Protein 7D2S (pdb70)

B-factor: mean 32.85, std 14.6, range [15.7, 93.11]

Foldseek 3Di:
DDLQVQLVCCVVVVPQEGACAQVQDAAPVPSPCPLVSLSHAYYAHEHYAYQEHDLSVLSVQNHQYYHHAAYAHAAYDLSVQNNANHAYYAPANYAYQAYDAPNLNHAHHAEYHHHAYAYEPVRAHPNNLNVLNYQEYHHANYAYQEDDLSVLSNQNHQYDAHHQYAHAEYHLSVLNNPNHNYYHYAAYNYDDYDCSVPDDDHPHYD/DFAAPFPRHDADDDWQDFLNHTHHQQQQAAPPPRHRDHPVAAFDADVSHTHHPVRVVVDDPVVVVVVVVD

Solvent-accessible surface area: 12926 Å² total; per-residue (Å²): 92,65,37,44,31,44,1,80,70,2,113,132,141,96,69,64,92,6,90,0,24,79,93,52,9,69,40,1,100,117,4,114,22,1,26,90,0,61,44,0,37,25,0,2,0,0,11,1,115,0,55,93,6,10,75,42,0,24,77,0,130,60,0,72,11,1,2,0,2,31,6,36,0,94,116,6,18,49,68,0,14,50,1,104,115,0,75,22,2,15,0,0,9,12,130,0,84,70,17,16,188,18,0,1,64,3,63,23,0,20,17,0,8,0,0,47,12,80,0,24,43,137,12,22,19,87,33,0,18,156,0,58,42,0,9,0,1,0,1,0,14,7,63,0,90,71,4,30,80,56,0,10,107,0,77,112,0,44,4,0,0,0,6,41,0,44,0,86,43,6,17,105,34,8,48,99,8,119,79,43,135,22,41,22,10,64,8,0,145,10,106,119,24,34,118,101,16,47,111,56,110,54,98,46,44,139,108,71,72,1,28,52,29,61,166,91,16,166,56,113,61,18,72,18,34,138,29,12,9,27,77,122,25,0,16,1,28,2,14,26,73,105,12,66,97,188,69,146,53,45,87,3,9,49,10,3,0,17,94,130,3,46,104,62,6,40,140,84,0,49,153,86,41,174,94,157

GO terms:
  GO:0007165 signal transduction (P, TAS)
  GO:0005829 cytosol (C, TAS)
  GO:0005515 protein binding (F, IPI)
  GO:0005925 focal adhesion (C, IDA)
  GO:0070062 extracellular exosome (C, HDA)
  GO:0007160 cell-matrix adhesion (P, IMP)

Nearest PDB structures (foldseek):
  7d2s-assembly1_A  TM=1.005E+00  e=8.076E-37  Homo sapiens
  7xzh-assembly1_A  TM=8.981E-01  e=9.220E-09  Homo sapiens
  5zsu-assembly1_A  TM=6.549E-01  e=7.558E-08  Homo sapiens
  6lx0-assembly1_A  TM=8.925E-01  e=2.908E-05  Leptospira santarosai serovar Shermani str. LT 821
  4u09-assembly1_A  TM=3.484E-01  e=2.292E-10  Leptospira interrogans serovar Copenhageni str. Fiocruz L1-130

InterPro domains:
  IPR001611 Leucine-rich repeat [PF13855] (41-98)
  IPR001611 Leucine-rich repeat [PS51450] (64-85)
  IPR003591 Leucine-rich repeat, typical subtype [SM00369] (39-61)
  IPR003591 Leucine-rich repeat, typical subtype [SM00369] (62-84)
  IPR003591 Leucine-rich repeat, typical subtype [SM00369] (85-107)
  IPR003591 Leucine-rich repeat, typical subtype [SM00369] (108-132)
  IPR003591 Leucine-rich repeat, typical subtype [SM00369] (133-155)
  IPR003591 Leucine-rich repeat, typical subtype [SM00369] (156-177)
  IPR003591 Leucine-rich repeat, typical subtype [SM00369] (179-202)
  IPR032675 Leucine-rich repeat domain superfamily [G3DSA:3.80.10.10] (1-123)
  IPR032675 Leucine-rich repeat domain superfamily [G3DSA:3.80.10.10] (124-239)
  IPR050216 Leucine-rich repeat domain-containing protein [PTHR48051] (18-216)
  IPR055414 Disease resistance R13L4/SHOC-2-like, LRR domain [PF23598] (109-203)

Sequence (276 aa):
KSLKKLVEESREKNQPEVDMSDRGISSNMLDVNNGLFTLSHITQLVLSHNKLTMVPPNIAELKKNLEVLNFFNNQIEEELPTQISSLQKLKHLNLGMNRRLNTLPRGFGSLPALEVLDLTYNNLSENSLPGNFFYYLTTLRALYLSDNDFEILPPDDIGKLTKLQQILSLRDNDLISSLPKEIGELTQLKELHIQGNRLTVLPPELGNLDLTGQKGDVCFHCNRVIEGDVVSALNKAWCVNCFACSTCNTTKLTLKNKFVEFDMKKPVCKKCYEKFPLELKKRLKKL

Organism: Homo sapiens (NCBI:txid9606)

Radius of gyration: 18.43 Å; Cα contacts (8 Å, |Δi|>4): 661; chains: 2; bounding box: 43×57×39 Å

Secondary structure (DSSP, 8-state):
--HHHHHHHHHHTT-SEEE-TTS--S-GGGSTTGGG-TT-SEEE-TTS--SB--GGGGG-TT-SEEE--SS---B--GGGGG-TT--EEE--SS--S---TTGGG-SS--EEE--SS---GGGS-TTGGG-TT-SEEE--SS--S---GGGGG-TT--EEE-TTS--S---GGGGG-TT--EEE-TTS------GGG-S---TT--/--B-TTT-SB--S-EEEETTEEEETTT-B-TTT--B--TTS-EEEETTEEEEHHHHHTS-HHHHHHHHH-

Structure (mmCIF, N/CA/C/O backbone):
data_7D2S
#
_entry.id   7D2S
#
_cell.length_a   124.596
_cell.length_b   124.596
_cell.length_c   50.518
_cell.angle_alpha   90.000
_cell.angle_beta   90.000
_cell.angle_gamma   90.000
#
_symmetry.space_group_name_H-M   'I 4'
#
loop_
_entity.id
_entity.type
_entity.pdbx_description
1 polymer 'Ras suppressor protein 1'
2 polymer 'LIM and senescent cell antigen-like-containing domain protein 1'
3 non-polymer GLYCEROL
4 non-polymer 'ZINC ION'
5 water water
#
loop_
_atom_site.group_PDB
_atom_site.id
_atom_site.type_symbol
_atom_site.label_atom_id
_atom_site.label_alt_id
_atom_site.label_comp_id
_atom_site.label_asym_id
_atom_site.label_entity_id
_atom_site.label_seq_id
_atom_site.pdbx_PDB_ins_code
_atom_site.Cartn_x
_atom_site.Cartn_y
_atom_site.Cartn_z
_atom_site.occupancy
_atom_site.B_iso_or_equiv
_atom_site.auth_seq_id
_atom_site.auth_comp_id
_atom_site.auth_asym_id
_atom_site.auth_atom_id
_atom_site.pdbx_PDB_model_num
ATOM 1 N N . LYS A 1 8 ? 10.370 6.223 -22.130 1.00 78.72 3 LYS A N 1
ATOM 2 C CA . LYS A 1 8 ? 10.733 5.314 -23.213 1.00 79.51 3 LYS A CA 1
ATOM 3 C C . LYS A 1 8 ? 12.206 5.466 -23.575 1.00 76.53 3 LYS A C 1
ATOM 4 O O . LYS A 1 8 ? 12.782 6.542 -23.413 1.00 73.57 3 LYS A O 1
ATOM 6 N N . SER A 1 9 ? 12.810 4.387 -24.066 1.00 60.98 4 SER A N 1
ATOM 7 C CA . SER A 1 9 ? 14.207 4.422 -24.493 1.00 58.08 4 SER A CA 1
ATOM 8 C C . SER A 1 9 ? 14.362 5.289 -25.734 1.00 54.63 4 SER A C 1
ATOM 9 O O . SER A 1 9 ? 13.393 5.523 -26.457 1.00 55.96 4 SER A O 1
ATOM 12 N N . LEU A 1 10 ? 15.581 5.767 -25.979 1.00 58.70 5 LEU A N 1
ATOM 13 C CA . LEU A 1 10 ? 15.860 6.559 -27.172 1.00 55.60 5 LEU A CA 1
ATOM 14 C C . LEU A 1 10 ? 15.626 5.742 -28.438 1.00 57.32 5 LEU A C 1
ATOM 15 O O . LEU A 1 10 ? 15.161 6.273 -29.445 1.00 56.11 5 LEU A O 1
ATOM 20 N N . LYS A 1 11 ? 15.944 4.450 -28.380 1.00 56.51 6 LYS A N 1
ATOM 21 C CA . LYS A 1 11 ? 15.703 3.563 -29.510 1.00 59.08 6 LYS A CA 1
ATOM 22 C C . LYS A 1 11 ? 14.221 3.572 -29.858 1.00 60.99 6 LYS A C 1
ATOM 23 O O . LYS A 1 11 ? 13.847 3.724 -31.023 1.00 60.98 6 LYS A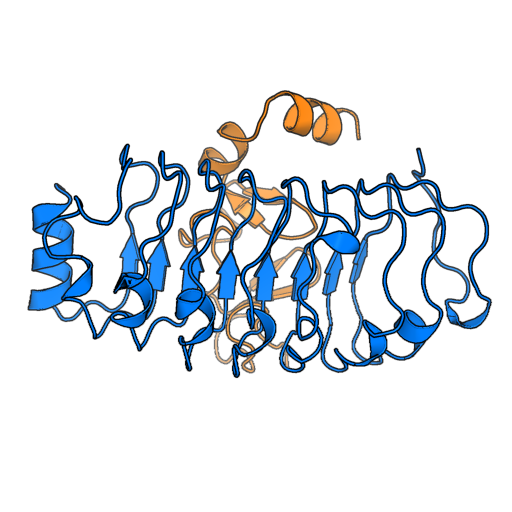 O 1
ATOM 25 N N . LYS A 1 12 ? 13.384 3.434 -28.833 1.00 64.41 7 LYS A N 1
ATOM 26 C CA . LYS A 1 12 ? 11.938 3.374 -29.018 1.00 67.01 7 LYS A CA 1
ATOM 27 C C . LYS A 1 12 ? 11.353 4.709 -29.480 1.00 64.28 7 LYS A C 1
ATOM 28 O O . LYS A 1 12 ? 10.378 4.729 -30.231 1.00 65.67 7 LYS A O 1
ATOM 30 N N . LEU A 1 13 ? 11.938 5.819 -29.033 1.00 55.69 8 LEU A N 1
ATOM 31 C CA . LEU A 1 13 ? 11.441 7.132 -29.431 1.00 53.73 8 LEU A CA 1
ATOM 32 C C . LEU A 1 13 ? 11.687 7.369 -30.914 1.00 51.65 8 LEU A C 1
ATOM 33 O O . LEU A 1 13 ? 10.862 7.972 -31.598 1.00 51.55 8 LEU A O 1
ATOM 38 N N . VAL A 1 14 ? 12.831 6.896 -31.401 1.00 51.38 9 VAL A N 1
ATOM 39 C CA . VAL A 1 14 ? 13.157 6.982 -32.821 1.00 50.73 9 VAL A CA 1
ATOM 40 C C . VAL A 1 14 ? 12.242 6.067 -33.629 1.00 54.88 9 VAL A C 1
ATOM 41 O O . VAL A 1 14 ? 11.741 6.455 -34.682 1.00 54.63 9 VAL A O 1
ATOM 45 N N . GLU A 1 15 ? 12.014 4.859 -33.125 1.00 63.46 10 GLU A N 1
ATOM 46 C CA . GLU A 1 15 ? 11.131 3.910 -33.801 1.00 67.64 10 GLU A CA 1
ATOM 47 C C . GLU A 1 15 ? 9.700 4.436 -33.879 1.00 68.63 10 GLU A C 1
ATOM 48 O O . GLU A 1 15 ? 9.061 4.363 -34.930 1.00 70.34 10 GLU A O 1
ATOM 54 N N . GLU A 1 16 ? 9.206 4.972 -32.767 1.00 64.76 11 GLU A N 1
ATOM 55 C CA . GLU A 1 16 ? 7.848 5.505 -32.711 1.00 66.06 11 GLU A CA 1
ATOM 56 C C . GLU A 1 16 ? 7.680 6.714 -33.620 1.00 63.31 11 GLU A C 1
ATOM 57 O O . GLU A 1 16 ? 6.630 6.899 -34.233 1.00 64.87 11 GLU A O 1
ATOM 63 N N . SER A 1 17 ? 8.718 7.540 -33.698 1.00 56.69 12 SER A N 1
ATOM 64 C CA . SER A 1 17 ? 8.701 8.690 -34.584 1.00 54.04 12 SER A CA 1
ATOM 65 C C . SER A 1 17 ? 8.564 8.254 -36.037 1.00 55.72 12 SER A C 1
ATOM 66 O O . SER A 1 17 ? 7.808 8.841 -36.810 1.00 56.07 12 SER A O 1
ATOM 69 N N . ARG A 1 18 ? 9.297 7.206 -36.393 1.00 58.16 13 ARG A N 1
ATOM 70 C CA . ARG A 1 18 ? 9.333 6.717 -37.759 1.00 60.08 13 ARG A CA 1
ATOM 71 C C . ARG A 1 18 ? 8.034 6.001 -38.134 1.00 64.89 13 ARG A C 1
ATOM 72 O O . ARG A 1 18 ? 7.534 6.146 -39.250 1.00 65.70 13 ARG A O 1
ATOM 80 N N . GLU A 1 19 ? 7.487 5.243 -37.188 1.00 77.83 14 GLU A N 1
ATOM 81 C CA . GLU A 1 19 ? 6.297 4.430 -37.431 1.00 81.96 14 GLU A CA 1
ATOM 82 C C . GLU A 1 19 ? 5.011 5.248 -37.498 1.00 82.92 14 GLU A C 1
ATOM 83 O O . GLU A 1 19 ? 4.163 5.015 -38.360 1.00 85.46 14 GLU A O 1
ATOM 89 N N . LYS A 1 20 ? 4.864 6.196 -36.578 1.00 71.36 15 LYS A N 1
ATOM 90 C CA . LYS A 1 20 ? 3.668 7.028 -36.523 1.00 72.16 15 LYS A CA 1
ATOM 91 C C . LYS A 1 20 ? 3.887 8.348 -37.250 1.00 68.46 15 LYS A C 1
ATOM 92 O O . LYS A 1 20 ? 3.027 9.229 -37.227 1.00 68.75 15 LYS A O 1
ATOM 98 N N . ASN A 1 21 ? 5.043 8.457 -37.901 1.00 78.75 16 ASN A N 1
ATOM 99 C CA . ASN A 1 21 ? 5.445 9.650 -38.640 1.00 75.64 16 ASN A CA 1
ATOM 100 C C . ASN A 1 21 ? 5.264 10.923 -37.824 1.00 72.62 16 ASN A C 1
ATOM 101 O O . ASN A 1 21 ? 4.736 11.921 -38.314 1.00 71.52 16 ASN A O 1
ATOM 106 N N . GLN A 1 22 ? 5.699 10.867 -36.570 1.00 55.67 17 GLN A N 1
ATOM 107 C CA . GLN A 1 22 ? 5.616 12.006 -35.665 1.00 53.20 17 GLN A CA 1
ATOM 108 C C . GLN A 1 22 ? 6.708 13.018 -35.982 1.00 49.26 17 GLN A C 1
ATOM 109 O O . GLN A 1 22 ? 7.887 12.683 -35.960 1.00 47.70 17 GLN A O 1
ATOM 115 N N . PRO A 1 23 ? 6.313 14.262 -36.279 1.00 47.87 18 PRO A N 1
ATOM 116 C CA . PRO A 1 23 ? 7.287 15.283 -36.682 1.00 44.46 18 PRO A CA 1
ATOM 117 C C . PRO A 1 23 ? 8.118 15.845 -35.531 1.00 41.34 18 PRO A C 1
ATOM 118 O O . PRO A 1 23 ? 9.134 16.481 -35.809 1.00 38.61 18 PRO A O 1
ATOM 122 N N . GLU A 1 24 ? 7.702 15.636 -34.282 1.00 46.93 19 GLU A N 1
ATOM 123 C CA . GLU A 1 24 ? 8.423 16.210 -33.138 1.00 44.56 19 GLU A CA 1
ATOM 124 C C . GLU A 1 24 ? 9.127 15.140 -32.306 1.00 46.82 19 GLU A C 1
ATOM 125 O O . GLU A 1 24 ? 8.521 14.136 -31.915 1.00 49.99 19 GLU A O 1
ATOM 131 N N . VAL A 1 25 ? 10.405 15.368 -32.020 1.00 36.78 20 VAL A N 1
ATOM 132 C CA . VAL A 1 25 ? 11.195 14.442 -31.226 1.00 37.01 20 VAL A CA 1
ATOM 133 C C . VAL A 1 25 ? 11.711 15.167 -29.991 1.00 35.24 20 VAL A C 1
ATOM 134 O O . VAL A 1 25 ? 12.380 16.190 -30.101 1.00 31.56 20 VAL A O 1
ATOM 138 N N . ASP A 1 26 ? 11.373 14.645 -28.820 1.00 41.40 21 ASP A N 1
ATOM 139 C CA . ASP A 1 26 ? 11.756 15.259 -27.550 1.00 39.03 21 ASP A CA 1
ATOM 140 C C . ASP A 1 26 ? 12.751 14.377 -26.809 1.00 40.18 21 ASP A C 1
ATOM 141 O O . ASP A 1 26 ? 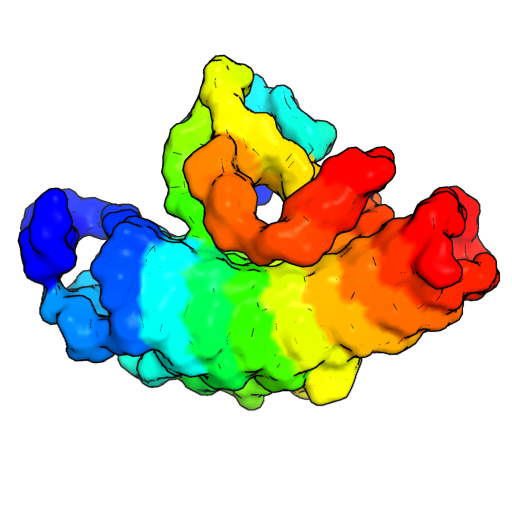12.379 13.343 -26.253 1.00 42.48 21 ASP A O 1
ATOM 146 N N . MET A 1 27 ? 14.013 14.801 -26.786 1.00 26.50 22 MET A N 1
ATOM 147 C CA . MET A 1 27 ? 15.052 14.051 -26.100 1.00 26.78 22 MET A CA 1
ATOM 148 C C . MET A 1 27 ? 15.773 14.949 -25.104 1.00 26.23 22 MET A C 1
ATOM 149 O O . MET A 1 27 ? 16.977 14.826 -24.882 1.00 26.52 22 MET A O 1
ATOM 154 N N . SER A 1 28 ? 15.016 15.857 -24.510 1.00 23.73 23 SER A N 1
ATOM 155 C CA . SER A 1 28 ? 15.542 16.712 -23.456 1.00 23.53 23 SER A CA 1
ATOM 156 C C . SER A 1 28 ? 15.988 15.897 -22.241 1.00 25.35 23 SER A C 1
ATOM 157 O O . SER A 1 28 ? 15.283 14.966 -21.820 1.00 25.71 23 SER A O 1
ATOM 160 N N . ASP A 1 29 ? 17.144 16.257 -21.683 1.00 25.63 24 ASP A N 1
ATOM 161 C CA . ASP A 1 29 ? 17.597 15.707 -20.399 1.00 26.89 24 ASP A CA 1
ATOM 162 C C . ASP A 1 29 ? 17.615 14.166 -20.400 1.00 28.16 24 ASP A C 1
ATOM 163 O O . ASP A 1 29 ? 17.012 13.506 -19.535 1.00 28.87 24 ASP A O 1
ATOM 168 N N . ARG A 1 30 ? 18.317 13.601 -21.377 1.00 29.60 25 ARG A N 1
ATOM 169 C CA . ARG A 1 30 ? 18.411 12.147 -21.526 1.00 30.48 25 ARG A CA 1
ATOM 170 C C . ARG A 1 30 ? 19.852 11.644 -21.413 1.00 30.48 25 ARG A C 1
ATOM 171 O O . ARG A 1 30 ? 20.153 10.514 -21.797 1.00 31.34 25 ARG A O 1
ATOM 179 N N . GLY A 1 31 ? 20.747 12.488 -20.913 1.00 29.09 26 GLY A N 1
ATOM 180 C CA . GLY A 1 31 ? 22.129 12.096 -20.716 1.00 28.95 26 GLY A CA 1
ATOM 181 C C . GLY A 1 31 ? 22.894 11.824 -22.000 1.00 28.48 26 GLY A C 1
ATOM 182 O O . GLY A 1 31 ? 23.872 11.079 -22.003 1.00 29.53 26 GLY A O 1
ATOM 183 N N . ILE A 1 32 ? 22.457 12.429 -23.098 1.00 25.37 27 ILE A N 1
ATOM 184 C CA . ILE A 1 32 ? 23.057 12.155 -24.401 1.00 25.03 27 ILE A CA 1
ATOM 185 C C . ILE A 1 32 ? 24.389 12.897 -24.569 1.00 24.76 27 ILE A C 1
ATOM 186 O O . ILE A 1 32 ? 24.435 14.126 -24.450 1.00 24.30 27 ILE A O 1
ATOM 191 N N . SER A 1 33 ? 25.465 12.165 -24.869 1.00 25.48 28 SER A N 1
ATOM 192 C CA A SER A 1 33 ? 26.799 12.750 -25.024 0.45 25.27 28 SER A CA 1
ATOM 193 C CA B SER A 1 33 ? 26.771 12.810 -25.027 0.55 25.23 28 SER A CA 1
ATOM 194 C C . SER A 1 33 ? 27.224 12.862 -26.484 1.00 24.49 28 SER A C 1
ATOM 195 O O . SER A 1 33 ? 28.174 13.574 -26.814 1.00 24.71 28 SER A O 1
ATOM 200 N N . ASN A 1 34 ? 26.539 12.135 -27.363 1.00 24.19 29 ASN A N 1
ATOM 201 C CA . ASN A 1 34 ? 26.917 12.125 -28.777 1.00 24.60 29 ASN A CA 1
ATOM 202 C C . ASN A 1 34 ? 25.708 11.803 -29.648 1.00 24.77 29 ASN A C 1
ATOM 203 O O . ASN A 1 34 ? 25.115 10.735 -29.505 1.00 24.97 29 ASN A O 1
ATOM 208 N N . MET A 1 35 ? 25.335 12.719 -30.539 1.00 23.34 30 MET A N 1
ATOM 209 C CA . MET A 1 35 ? 24.166 12.491 -31.390 1.00 23.55 30 MET A CA 1
ATOM 210 C C . MET A 1 35 ? 24.303 11.250 -32.277 1.00 24.54 30 MET A C 1
ATOM 211 O O . MET A 1 35 ? 23.301 10.647 -32.655 1.00 25.26 30 MET A O 1
ATOM 216 N N . LEU A 1 36 ? 25.537 10.889 -32.624 1.00 24.93 31 LEU A N 1
ATOM 217 C CA . LEU A 1 36 ? 25.775 9.706 -33.453 1.00 25.86 31 LEU A CA 1
ATOM 218 C C . LEU A 1 36 ? 25.467 8.413 -32.706 1.00 26.74 31 LEU A C 1
ATOM 219 O O . LEU A 1 36 ? 25.434 7.332 -33.308 1.00 27.32 31 LEU A O 1
ATOM 224 N N . ASP A 1 37 ? 25.242 8.521 -31.401 1.00 27.95 32 ASP A N 1
ATOM 225 C CA . ASP A 1 37 ? 24.974 7.336 -30.591 1.00 28.97 32 ASP A CA 1
ATOM 226 C C . ASP A 1 37 ? 23.502 7.248 -30.192 1.00 29.24 32 ASP A C 1
ATOM 227 O O . ASP A 1 37 ? 23.107 6.395 -29.377 1.00 30.00 32 ASP A O 1
ATOM 232 N N . VAL A 1 38 ? 22.695 8.126 -30.778 1.00 29.09 33 VAL A N 1
ATOM 233 C CA . VAL A 1 38 ? 21.248 8.014 -30.689 1.00 29.09 33 VAL A CA 1
ATOM 234 C C . VAL A 1 38 ? 20.814 7.182 -31.886 1.00 30.49 33 VAL A C 1
ATOM 235 O O . VAL A 1 38 ? 20.763 7.682 -33.010 1.00 29.76 33 VAL A O 1
ATOM 239 N N . ASN A 1 39 ? 20.523 5.903 -31.636 1.00 35.60 34 ASN A N 1
ATOM 240 C CA A ASN A 1 39 ? 20.255 4.929 -32.689 0.53 37.32 34 ASN A CA 1
ATOM 241 C CA B ASN A 1 39 ? 20.280 4.948 -32.714 0.47 37.31 34 ASN A CA 1
ATOM 242 C C . ASN A 1 39 ? 19.181 5.372 -33.684 1.00 36.92 34 ASN A C 1
ATOM 243 O O . ASN A 1 39 ? 18.021 5.541 -33.307 1.00 37.57 34 ASN A O 1
ATOM 252 N N . GLY A 1 40 ? 19.567 5.553 -34.944 1.00 35.07 35 GLY A N 1
ATOM 253 C CA . GLY A 1 40 ? 18.627 5.871 -36.004 1.00 35.80 35 GLY A CA 1
ATOM 254 C C . GLY A 1 40 ? 18.166 7.315 -36.092 1.00 35.09 35 GLY A C 1
ATOM 255 O O . GLY A 1 40 ? 17.351 7.639 -36.956 1.00 35.32 35 GLY A O 1
ATOM 256 N N . LEU A 1 41 ? 18.679 8.176 -35.217 1.00 31.31 36 LEU A N 1
ATOM 257 C CA . LEU A 1 41 ? 18.250 9.569 -35.175 1.00 30.01 36 LEU A CA 1
ATOM 258 C C . LEU A 1 41 ? 18.290 10.242 -36.547 1.00 29.98 36 LEU A C 1
ATOM 259 O O . LEU A 1 41 ? 17.335 10.909 -36.939 1.00 30.12 36 LEU A O 1
ATOM 264 N N . PHE A 1 42 ? 19.372 10.039 -37.294 1.00 31.34 37 PHE A N 1
ATOM 265 C CA . PHE A 1 42 ? 19.554 10.795 -38.528 1.00 31.49 37 PHE A CA 1
ATOM 266 C C . PHE A 1 42 ? 18.819 10.182 -39.714 1.00 33.30 37 PHE A C 1
ATOM 267 O O . PHE A 1 42 ? 18.856 10.732 -40.816 1.00 33.59 37 PHE A O 1
ATOM 275 N N . THR A 1 43 ? 18.131 9.062 -39.484 1.00 38.51 38 THR A N 1
ATOM 276 C CA . THR A 1 43 ? 17.248 8.478 -40.493 1.00 40.00 38 THR A CA 1
ATOM 277 C C . THR A 1 43 ? 15.849 9.096 -40.472 1.00 40.50 38 THR A C 1
ATOM 278 O O . THR A 1 43 ? 15.009 8.765 -41.313 1.00 42.15 38 THR A O 1
ATOM 282 N N . LEU A 1 44 ? 15.595 9.976 -39.510 1.00 34.98 39 LEU A N 1
ATOM 283 C CA . LEU A 1 44 ? 14.264 10.551 -39.331 1.00 34.84 39 LEU A CA 1
ATOM 284 C C . LEU A 1 44 ? 14.075 11.806 -40.172 1.00 34.63 39 LEU A C 1
ATOM 285 O O . LEU A 1 44 ? 13.866 12.894 -39.632 1.00 33.35 39 LEU A O 1
ATOM 290 N N . SER A 1 45 ? 14.131 11.648 -41.489 1.00 38.54 40 SER A N 1
ATOM 291 C CA . SER A 1 45 ? 14.156 12.789 -42.407 1.00 38.07 40 SER A CA 1
ATOM 292 C C . SER A 1 45 ? 12.888 13.642 -42.353 1.00 38.15 40 SER A C 1
ATOM 293 O O . SER A 1 45 ? 12.906 14.817 -42.719 1.00 37.44 40 SER A O 1
ATOM 296 N N . HIS A 1 46 ? 11.792 13.053 -41.888 1.00 35.68 41 HIS A N 1
ATOM 297 C CA . HIS A 1 46 ? 10.516 13.749 -41.857 1.00 36.07 41 HIS A CA 1
ATOM 298 C C . HIS A 1 46 ? 10.386 14.777 -40.723 1.00 33.88 41 HIS A C 1
ATOM 299 O O . HIS A 1 46 ? 9.517 15.649 -40.782 1.00 33.80 41 HIS A O 1
ATOM 306 N N . ILE A 1 47 ? 11.216 14.685 -39.689 1.00 32.65 42 ILE A N 1
ATOM 307 C CA . ILE A 1 47 ? 10.924 15.450 -38.475 1.00 31.01 42 ILE A CA 1
ATOM 308 C C . ILE A 1 47 ? 11.153 16.954 -38.642 1.00 29.54 42 ILE A C 1
ATOM 309 O O . ILE A 1 47 ? 12.044 17.398 -39.391 1.00 29.21 42 ILE A O 1
ATOM 314 N N . THR A 1 48 ? 10.321 17.733 -37.952 1.00 29.09 43 THR A N 1
ATOM 315 C CA . THR A 1 48 ? 10.387 19.188 -38.036 1.00 28.12 43 THR A CA 1
ATOM 316 C C . THR A 1 48 ? 10.829 19.820 -36.727 1.00 26.67 43 THR A C 1
ATOM 317 O O . THR A 1 48 ? 11.165 21.001 -36.700 1.00 26.03 43 THR A O 1
ATOM 321 N N . GLN A 1 49 ? 10.813 19.050 -35.642 1.00 26.97 44 GLN A N 1
ATOM 322 C CA . GLN A 1 49 ? 11.298 19.571 -34.363 1.00 25.92 44 GLN A CA 1
ATOM 323 C C . GLN A 1 49 ? 12.153 18.546 -33.644 1.00 25.99 44 GLN A C 1
ATOM 324 O O . GLN A 1 49 ? 11.737 17.406 -33.468 1.00 26.68 44 GLN A O 1
ATOM 330 N N . LEU A 1 50 ? 13.343 18.962 -33.229 1.00 21.11 45 LEU A N 1
ATOM 331 C CA . LEU A 1 50 ? 14.235 18.100 -32.460 1.00 21.33 45 LEU A CA 1
ATOM 332 C C . LEU A 1 50 ? 14.700 18.851 -31.222 1.00 21.35 45 LEU A C 1
ATOM 333 O O . LEU A 1 50 ? 15.319 19.910 -31.324 1.00 20.18 45 LEU A O 1
ATOM 338 N N . VAL A 1 51 ? 14.350 18.327 -30.050 1.00 21.66 46 VAL A N 1
ATOM 339 C CA . VAL A 1 51 ? 14.739 18.979 -28.799 1.00 21.15 46 VAL A CA 1
ATOM 340 C C . VAL A 1 51 ? 15.787 18.132 -28.096 1.00 21.87 46 VAL A C 1
ATOM 341 O O . VAL A 1 51 ? 15.533 16.969 -27.753 1.00 22.63 46 VAL A O 1
ATOM 345 N N . LEU A 1 52 ? 16.971 18.719 -27.902 1.00 19.08 47 LEU A N 1
ATOM 346 C CA . LEU A 1 52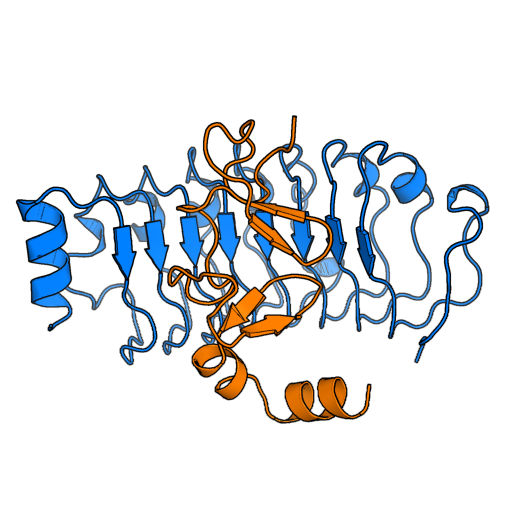 ? 18.094 18.041 -27.265 1.00 19.79 47 LEU A CA 1
ATOM 347 C C . LEU A 1 52 ? 18.651 18.886 -26.126 1.00 19.42 47 LEU A C 1
ATOM 348 O O . LEU A 1 52 ? 19.821 18.772 -25.778 1.00 19.76 47 LEU A O 1
ATOM 353 N N . SER A 1 53 ? 17.803 19.730 -25.551 1.00 19.27 48 SER A N 1
ATOM 354 C CA . SER A 1 53 ? 18.197 20.535 -24.397 1.00 19.73 48 SER A CA 1
ATOM 355 C C . SER A 1 53 ? 18.632 19.686 -23.195 1.00 20.86 48 SER A C 1
ATOM 356 O O . SER A 1 53 ? 18.169 18.561 -23.014 1.00 21.39 48 SER A O 1
ATOM 359 N N . HIS A 1 54 ? 19.535 20.241 -22.385 1.00 19.00 49 HIS A N 1
ATOM 360 C CA . HIS A 1 54 ? 19.931 19.627 -21.117 1.00 19.81 49 HIS A CA 1
ATOM 361 C C . HIS A 1 54 ? 20.599 18.265 -21.258 1.00 20.36 49 HIS A C 1
ATOM 362 O O . HIS A 1 54 ? 20.402 17.377 -20.421 1.00 21.10 49 HIS A O 1
ATOM 369 N N . ASN A 1 55 ? 21.407 18.100 -22.299 1.00 20.50 50 ASN A N 1
ATOM 370 C CA . ASN A 1 55 ? 22.166 16.866 -22.456 1.00 20.74 50 ASN A CA 1
ATOM 371 C C . ASN A 1 55 ? 23.640 17.140 -22.265 1.00 20.99 50 ASN A C 1
ATOM 372 O O . ASN A 1 55 ? 23.996 18.122 -21.614 1.00 21.20 50 ASN A O 1
ATOM 377 N N . LYS A 1 56 ? 24.491 16.277 -22.811 1.00 23.41 51 LYS A N 1
ATOM 378 C CA . LYS A 1 56 ? 25.931 16.382 -22.586 1.00 23.57 51 LYS A CA 1
ATOM 379 C C . LYS A 1 56 ? 26.685 16.507 -23.909 1.00 22.70 51 LYS A C 1
ATOM 380 O O . LYS A 1 56 ? 27.807 16.017 -24.063 1.00 23.23 51 LYS A O 1
ATOM 386 N N . LEU A 1 57 ? 26.070 17.172 -24.875 1.00 20.43 52 LEU A N 1
ATOM 387 C CA . LEU A 1 57 ? 26.693 17.283 -26.189 1.00 20.22 52 LEU A CA 1
ATOM 388 C C . LEU A 1 57 ? 27.853 18.260 -26.164 1.00 19.78 52 LEU A C 1
ATOM 389 O O . LEU A 1 57 ? 27.741 19.321 -25.550 1.00 19.53 52 LEU A O 1
ATOM 394 N N . THR A 1 58 ? 28.950 17.905 -26.832 1.00 22.29 53 THR A N 1
ATOM 395 C CA . THR A 1 58 ? 30.078 18.823 -26.984 1.00 21.56 53 THR A CA 1
ATOM 396 C C . THR A 1 58 ? 30.272 19.239 -28.427 1.00 22.39 53 THR A C 1
ATOM 397 O O . THR A 1 58 ? 31.036 20.158 -28.720 1.00 22.07 53 THR A O 1
ATOM 401 N N . MET A 1 59 ? 29.594 18.542 -29.330 1.00 29.23 54 MET A N 1
ATOM 402 C CA . MET A 1 59 ? 29.727 18.820 -30.755 1.00 30.00 54 MET A CA 1
ATOM 403 C C . MET A 1 59 ? 28.429 18.411 -31.434 1.00 29.59 54 MET A C 1
ATOM 404 O O . MET A 1 59 ? 27.611 17.702 -30.853 1.00 29.30 54 MET A O 1
ATOM 409 N N . VAL A 1 60 ? 28.232 18.909 -32.648 1.00 20.58 55 VAL A N 1
ATOM 410 C CA . VAL A 1 60 ? 27.112 18.476 -33.477 1.00 20.40 55 VAL A CA 1
ATOM 411 C C . VAL A 1 60 ? 27.707 17.934 -34.766 1.00 21.21 55 VAL A C 1
ATOM 412 O O . VAL A 1 60 ? 28.524 18.606 -35.387 1.00 21.60 55 VAL A O 1
ATOM 416 N N . PRO A 1 61 ? 27.330 16.709 -35.161 1.00 21.58 56 PRO A N 1
ATOM 417 C CA . PRO A 1 61 ? 27.998 16.139 -36.333 1.00 22.56 56 PRO A CA 1
ATOM 418 C C . PRO A 1 61 ? 27.456 16.708 -37.646 1.00 22.51 56 PRO A C 1
ATOM 419 O O . PRO A 1 61 ? 26.379 17.295 -37.659 1.00 22.04 56 PRO A O 1
ATOM 423 N N . PRO A 1 62 ? 28.206 16.546 -38.742 1.00 22.39 57 PRO A N 1
ATOM 424 C CA . PRO A 1 62 ? 27.727 17.066 -40.029 1.00 23.58 57 PRO A CA 1
ATOM 425 C C . PRO A 1 62 ? 26.419 16.387 -40.455 1.00 24.00 57 PRO A C 1
ATOM 426 O O . PRO A 1 62 ? 25.689 16.936 -41.296 1.00 24.03 57 PRO A O 1
ATOM 430 N N . ASN A 1 63 ? 26.132 15.220 -39.876 1.00 25.74 58 ASN A N 1
ATOM 431 C CA . ASN A 1 63 ? 24.912 14.474 -40.192 1.00 26.61 58 ASN A CA 1
ATOM 432 C C . ASN A 1 63 ? 23.637 15.252 -39.913 1.00 26.01 58 ASN A C 1
ATOM 433 O O . ASN A 1 63 ? 22.568 14.867 -40.384 1.00 26.48 58 ASN A O 1
ATOM 438 N N . ILE A 1 64 ? 23.741 16.333 -39.142 1.00 23.29 59 ILE A N 1
ATOM 439 C CA . ILE A 1 64 ? 22.588 17.192 -38.876 1.00 22.83 59 ILE A CA 1
ATOM 440 C C . ILE A 1 64 ? 21.913 17.639 -40.186 1.00 24.20 59 ILE A C 1
ATOM 441 O O . ILE A 1 64 ? 20.696 17.837 -40.228 1.00 24.19 59 ILE A O 1
ATOM 446 N N . ALA A 1 65 ? 22.689 17.737 -41.259 1.00 24.27 60 ALA A N 1
ATOM 447 C CA . ALA A 1 65 ? 22.140 18.155 -42.542 1.00 24.96 60 ALA A CA 1
ATOM 448 C C . ALA A 1 65 ? 21.115 17.156 -43.072 1.00 26.21 60 ALA A C 1
ATOM 449 O O . ALA A 1 65 ? 20.277 17.510 -43.899 1.00 26.64 60 ALA A O 1
ATOM 451 N N . GLU A 1 66 ? 21.183 15.914 -42.604 1.00 29.21 61 GLU A N 1
ATOM 452 C CA . GLU A 1 66 ? 20.283 14.876 -43.101 1.00 30.80 61 GLU A CA 1
ATOM 453 C C . GLU A 1 66 ? 18.864 15.048 -42.565 1.00 30.61 61 GLU A C 1
ATOM 454 O O . GLU A 1 66 ? 17.908 14.486 -43.126 1.00 31.65 61 GLU A O 1
ATOM 460 N N . LEU A 1 67 ? 18.729 15.821 -41.493 1.00 27.43 62 LEU A N 1
ATOM 461 C CA . LEU A 1 67 ? 17.414 16.149 -40.943 1.00 27.52 62 LEU A CA 1
ATOM 462 C C . LEU A 1 67 ? 16.931 17.412 -41.649 1.00 27.02 62 LEU A C 1
ATOM 463 O O . LEU A 1 67 ? 16.757 18.464 -41.040 1.00 26.03 62 LEU A O 1
ATOM 468 N N . LYS A 1 68 ? 16.680 17.257 -42.949 1.00 28.41 63 LYS A N 1
ATOM 469 C CA A LYS A 1 68 ? 16.498 18.372 -43.875 0.40 28.51 63 LYS A CA 1
ATOM 470 C CA B LYS A 1 68 ? 16.523 18.395 -43.848 0.60 28.46 63 LYS A CA 1
ATOM 471 C C . LYS A 1 68 ? 15.247 19.206 -43.630 1.00 28.01 63 LYS A C 1
ATOM 472 O O . LYS A 1 68 ? 15.151 20.342 -44.095 1.00 27.72 63 LYS A O 1
ATOM 483 N N . ASN A 1 69 ? 14.274 18.636 -42.925 1.00 29.09 64 ASN A N 1
ATOM 484 C CA . ASN A 1 69 ? 13.003 19.320 -42.742 1.00 29.00 64 ASN A CA 1
ATOM 485 C C . ASN A 1 69 ? 12.844 19.995 -41.391 1.00 28.06 64 ASN A C 1
ATOM 486 O O . ASN A 1 69 ? 11.770 20.514 -41.086 1.00 28.09 64 ASN A O 1
ATOM 491 N N . LEU A 1 70 ? 13.916 20.019 -40.602 1.00 25.45 65 LEU A N 1
ATOM 492 C CA . LEU A 1 70 ? 13.870 20.657 -39.286 1.00 24.55 65 LEU A CA 1
ATOM 493 C C . LEU A 1 70 ? 13.435 22.119 -39.355 1.00 23.96 65 LEU A C 1
ATOM 494 O O . LEU A 1 70 ? 13.965 22.902 -40.154 1.00 23.92 65 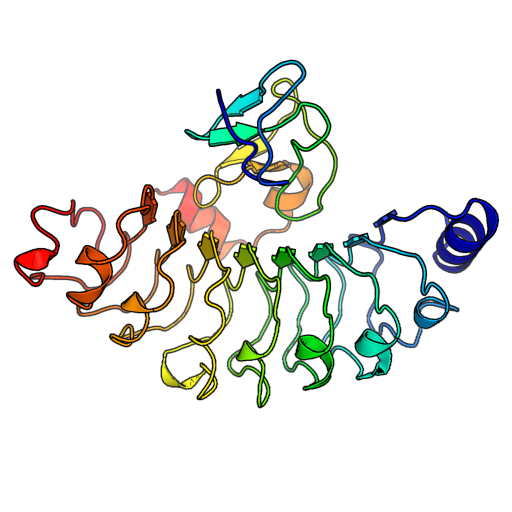LEU A O 1
ATOM 499 N N . GLU A 1 71 ? 12.463 22.474 -38.515 1.00 26.01 66 GLU A N 1
ATOM 500 C CA . GLU A 1 71 ? 12.017 23.851 -38.381 1.00 25.96 66 GLU A CA 1
ATOM 501 C C . GLU A 1 71 ? 12.418 24.399 -37.028 1.00 24.97 66 GLU A C 1
ATOM 502 O O . GLU A 1 71 ? 12.630 25.597 -36.874 1.00 24.79 66 GLU A O 1
ATOM 508 N N . VAL A 1 72 ? 12.475 23.510 -36.038 1.00 21.62 67 VAL A N 1
ATOM 509 C CA . VAL A 1 72 ? 12.862 23.861 -34.670 1.00 21.12 67 VAL A CA 1
ATOM 510 C C . VAL A 1 72 ? 13.968 22.927 -34.205 1.00 20.89 67 VAL A C 1
ATOM 511 O O . VAL A 1 72 ? 13.801 21.712 -34.218 1.00 21.21 67 VAL A O 1
ATOM 515 N N . LEU A 1 73 ? 15.092 23.502 -33.781 1.00 19.90 68 LEU A N 1
ATOM 516 C CA . LEU A 1 73 ? 16.234 22.715 -33.344 1.00 19.60 68 LEU A CA 1
ATOM 517 C C . LEU A 1 73 ? 16.755 23.311 -32.048 1.00 19.53 68 LEU A C 1
ATOM 518 O O . LEU A 1 73 ? 17.174 24.467 -32.018 1.00 19.10 68 LEU A O 1
ATOM 523 N N . ASN A 1 74 ? 16.686 22.538 -30.966 1.00 19.61 69 ASN A N 1
ATOM 524 C CA . ASN A 1 74 ? 16.972 23.079 -29.641 1.00 19.95 69 ASN A CA 1
ATOM 525 C C . ASN A 1 74 ? 18.114 22.327 -28.970 1.00 19.32 69 ASN A C 1
ATOM 526 O O . ASN A 1 74 ? 17.970 21.151 -28.617 1.00 18.96 69 ASN A O 1
ATOM 531 N N . PHE A 1 75 ? 19.237 23.025 -28.793 1.00 16.24 70 PHE A N 1
ATOM 532 C CA . PHE A 1 75 ? 20.422 22.499 -28.111 1.00 16.50 70 PHE A CA 1
ATOM 533 C C . PHE A 1 75 ? 20.690 23.217 -26.801 1.00 16.59 70 PHE A C 1
ATOM 534 O O . PHE A 1 75 ? 21.830 23.216 -26.329 1.00 17.26 70 PHE A O 1
ATOM 542 N N . PHE A 1 76 ? 19.674 23.844 -26.219 1.00 16.09 71 PHE A N 1
ATOM 543 C CA . PHE A 1 76 ? 19.888 24.663 -25.019 1.00 16.64 71 PHE A CA 1
ATOM 544 C C . PHE A 1 76 ? 20.527 23.869 -23.865 1.00 17.72 71 PHE A C 1
ATOM 545 O O . PHE A 1 76 ? 20.109 22.760 -23.556 1.00 17.95 71 PHE A O 1
ATOM 553 N N . ASN A 1 77 ? 21.538 24.464 -23.237 1.00 16.11 72 ASN A N 1
ATOM 554 C CA . ASN A 1 77 ? 22.181 23.886 -22.054 1.00 17.28 72 ASN A CA 1
ATOM 555 C C . ASN A 1 77 ? 22.823 22.535 -22.343 1.00 18.43 72 ASN A C 1
ATOM 556 O O . ASN A 1 77 ? 22.522 21.507 -21.717 1.00 18.49 72 ASN A O 1
ATOM 561 N N . ASN A 1 78 ? 23.727 22.548 -23.313 1.00 17.90 73 ASN A N 1
ATOM 562 C CA . ASN A 1 78 ? 24.674 21.459 -23.516 1.00 18.57 73 ASN A CA 1
ATOM 563 C C . ASN A 1 78 ? 26.075 22.010 -23.265 1.00 19.58 73 ASN A C 1
ATOM 564 O O . ASN A 1 78 ? 26.221 23.005 -22.536 1.00 19.06 73 ASN A O 1
ATOM 569 N N . GLN A 1 79 ? 27.100 21.360 -23.812 1.00 20.44 74 GLN A N 1
ATOM 570 C CA . GLN A 1 79 ? 28.464 21.878 -23.655 1.00 20.31 74 GLN A CA 1
ATOM 571 C C . GLN A 1 79 ? 29.115 22.020 -25.017 1.00 19.92 74 GLN A C 1
ATOM 572 O O . GLN A 1 79 ? 30.289 21.718 -25.186 1.00 20.49 74 GLN A O 1
ATOM 578 N N . ILE A 1 80 ? 28.335 22.496 -25.983 1.00 17.74 75 ILE A N 1
ATOM 579 C CA . ILE A 1 80 ? 28.775 22.480 -27.376 1.00 17.20 75 ILE A CA 1
ATOM 580 C C . ILE A 1 80 ? 29.832 23.549 -27.621 1.00 17.04 75 ILE A C 1
ATOM 581 O O . ILE A 1 80 ? 29.602 24.714 -27.327 1.00 16.12 75 ILE A O 1
ATOM 586 N N . GLU A 1 81 ? 30.968 23.129 -28.181 1.00 23.99 76 GLU A N 1
ATOM 587 C CA A GLU A 1 81 ? 32.115 24.005 -28.418 0.53 23.98 76 GLU A CA 1
ATOM 588 C CA B GLU A 1 81 ? 32.100 24.025 -28.416 0.47 23.97 76 GLU A CA 1
ATOM 589 C C . GLU A 1 81 ? 32.264 24.354 -29.890 1.00 24.32 76 GLU A C 1
ATOM 590 O O . GLU A 1 81 ? 32.986 25.278 -30.247 1.00 25.02 76 GLU A O 1
ATOM 601 N N . GLU A 1 82 ? 31.622 23.582 -30.744 1.00 23.29 77 GLU A N 1
ATOM 602 C CA . GLU A 1 82 ? 31.788 23.773 -32.174 1.00 24.14 77 GLU A CA 1
ATOM 603 C C . GLU A 1 82 ? 30.562 23.285 -32.902 1.00 23.83 77 GLU A C 1
ATOM 604 O O . GLU A 1 82 ? 29.940 22.309 -32.490 1.00 24.25 77 GLU A O 1
ATOM 610 N N . LEU A 1 83 ? 30.217 23.972 -33.987 1.00 20.73 78 LEU A N 1
ATOM 611 C CA . LEU A 1 83 ? 29.133 23.535 -34.858 1.00 20.29 78 LEU A CA 1
ATOM 612 C C . LEU A 1 83 ? 29.704 23.256 -36.240 1.00 21.31 78 LEU A C 1
ATOM 613 O O . LEU A 1 83 ? 30.676 23.884 -36.650 1.00 21.35 78 LEU A O 1
ATOM 618 N N . PRO A 1 84 ? 29.096 22.312 -36.971 1.00 19.53 79 PRO A N 1
ATOM 619 C CA . PRO A 1 84 ? 29.522 21.998 -38.337 1.00 20.25 79 PRO A CA 1
ATOM 620 C C . PRO A 1 84 ? 28.998 23.025 -39.317 1.00 19.84 79 PRO A C 1
ATOM 621 O O . PRO A 1 84 ? 27.952 23.588 -39.082 1.00 18.89 79 PRO A O 1
ATOM 625 N N . THR A 1 85 ? 29.683 23.233 -40.429 1.00 21.21 80 THR A N 1
ATOM 626 C CA . THR A 1 85 ? 29.165 24.168 -41.426 1.00 21.01 80 THR A CA 1
ATOM 627 C C . THR A 1 85 ? 27.809 23.712 -41.943 1.00 20.87 80 THR A C 1
ATOM 628 O O . THR A 1 85 ? 27.004 24.537 -42.366 1.00 21.02 80 THR A O 1
ATOM 632 N N . GLN A 1 86 ? 27.563 22.404 -41.873 1.00 25.19 81 GLN A N 1
ATOM 633 C CA . GLN A 1 86 ? 26.280 21.817 -42.276 1.00 25.66 81 GLN A CA 1
ATOM 634 C C . GLN A 1 86 ? 25.070 22.361 -41.537 1.00 25.85 81 GLN A C 1
ATOM 635 O O . GLN A 1 86 ? 23.931 22.193 -42.005 1.00 26.40 81 GLN A O 1
ATOM 641 N N . ILE A 1 87 ? 25.290 23.007 -40.395 1.00 26.80 82 ILE A N 1
ATOM 642 C CA . ILE A 1 87 ? 24.184 23.576 -39.628 1.00 26.33 82 ILE A CA 1
ATOM 643 C C . ILE A 1 87 ? 23.431 24.605 -40.477 1.00 27.32 82 ILE A C 1
ATOM 644 O O . ILE A 1 87 ? 22.229 24.804 -40.291 1.00 26.82 82 ILE A O 1
ATOM 649 N N . SER A 1 88 ? 24.108 25.228 -41.442 1.00 23.15 83 SER A N 1
ATOM 650 C CA . SER A 1 88 ? 23.460 26.294 -42.183 1.00 24.01 83 SER A CA 1
ATOM 651 C C . SER A 1 88 ? 22.804 25.769 -43.462 1.00 24.49 83 SER A C 1
ATOM 652 O O . SER A 1 88 ? 22.265 26.549 -44.246 1.00 25.08 83 SER A O 1
ATOM 655 N N . SER A 1 89 ? 22.821 24.450 -43.646 1.00 24.09 84 SER A N 1
ATOM 656 C CA . SER A 1 89 ? 22.182 23.816 -44.804 1.00 24.77 84 SER A CA 1
ATOM 657 C C . SER A 1 89 ? 20.688 23.581 -44.587 1.00 24.84 84 SER A C 1
ATOM 658 O O . SER A 1 89 ? 19.980 23.154 -45.504 1.00 25.57 84 SER A O 1
ATOM 661 N N . LEU A 1 90 ? 20.217 23.844 -43.376 1.00 23.71 85 LEU A N 1
ATOM 662 C CA . LEU A 1 90 ? 18.841 23.511 -43.008 1.00 23.47 85 LEU A CA 1
ATOM 663 C C . LEU A 1 90 ? 17.865 24.551 -43.555 1.00 23.70 85 LEU A C 1
ATOM 664 O O . LEU A 1 90 ? 17.619 25.585 -42.934 1.00 23.41 85 LEU A O 1
ATOM 669 N N . GLN A 1 91 ? 17.302 24.253 -44.722 1.00 26.40 86 GLN A N 1
ATOM 670 C CA . GLN A 1 91 ? 16.549 25.230 -45.502 1.00 27.19 86 GLN A CA 1
ATOM 671 C C . GLN A 1 91 ? 15.247 25.679 -44.854 1.00 27.08 86 GLN A C 1
ATOM 672 O O . GLN A 1 91 ? 14.709 26.740 -45.192 1.00 28.00 86 GLN A O 1
ATOM 678 N N . LYS A 1 92 ? 14.733 24.864 -43.937 1.00 25.45 87 LYS A N 1
ATOM 679 C CA . LYS A 1 92 ? 13.426 25.114 -43.344 1.00 25.48 87 LYS A CA 1
ATOM 680 C C . LYS A 1 92 ? 13.526 25.591 -41.902 1.00 24.61 87 LYS A C 1
ATOM 681 O O . LYS A 1 92 ? 12.498 25.832 -41.259 1.00 24.62 87 LYS A O 1
ATOM 687 N N . LEU A 1 93 ? 14.752 25.729 -41.404 1.00 22.76 88 LEU A N 1
ATOM 688 C CA . LEU A 1 93 ? 14.966 25.996 -39.980 1.00 21.56 88 LEU A CA 1
ATOM 689 C C . LEU A 1 93 ? 14.532 27.417 -39.609 1.00 22.01 88 LEU A C 1
ATOM 690 O O . LEU A 1 93 ? 15.025 28.397 -40.180 1.00 22.50 88 LEU A O 1
ATOM 695 N N . LYS A 1 94 ? 13.605 27.522 -38.660 1.00 21.89 89 LYS A N 1
ATOM 696 C CA . LYS A 1 94 ? 13.067 28.812 -38.255 1.00 22.57 89 LYS A CA 1
ATOM 697 C C . LYS A 1 94 ? 13.486 29.197 -36.835 1.00 21.51 89 LYS A C 1
ATOM 698 O O . LYS A 1 94 ? 13.566 30.382 -36.523 1.00 22.49 89 LYS A O 1
ATOM 704 N N . HIS A 1 95 ? 13.707 28.195 -35.984 1.00 22.28 90 HIS A N 1
ATOM 705 C CA . HIS A 1 95 ? 14.077 28.415 -34.585 1.00 21.61 90 HIS A CA 1
ATOM 706 C C . HIS A 1 95 ? 15.313 27.608 -34.254 1.00 20.70 90 HIS A C 1
ATOM 707 O O . HIS A 1 95 ? 15.318 26.387 -34.418 1.00 20.11 90 HIS A O 1
ATOM 714 N N . LEU A 1 96 ? 16.372 28.289 -33.803 1.00 18.83 91 LEU A N 1
ATOM 715 C CA . LEU A 1 96 ? 17.615 27.605 -33.445 1.00 17.34 91 LEU A CA 1
ATOM 716 C C . LEU A 1 96 ? 18.032 28.086 -32.068 1.00 16.98 91 LEU A C 1
ATOM 717 O O . LEU A 1 96 ? 18.289 29.277 -31.861 1.00 17.88 91 LEU A O 1
ATOM 722 N N . ASN A 1 97 ? 18.013 27.173 -31.109 1.00 17.54 92 ASN A N 1
ATOM 723 C CA . ASN A 1 97 ? 18.387 27.540 -29.747 1.00 17.76 92 ASN A CA 1
ATOM 724 C C . ASN A 1 97 ? 19.748 26.961 -29.424 1.00 17.54 92 ASN A C 1
ATOM 725 O O . ASN A 1 97 ? 19.892 25.738 -29.285 1.00 17.21 92 ASN A O 1
ATOM 730 N N . LEU A 1 98 ? 20.740 27.843 -29.288 1.00 17.33 93 LEU A N 1
ATOM 731 C CA . LEU A 1 98 ? 22.089 27.424 -28.945 1.00 17.69 93 LEU A CA 1
ATOM 732 C C . LEU A 1 98 ? 22.490 28.006 -27.606 1.00 17.72 93 LEU A C 1
ATOM 733 O O . LEU A 1 98 ? 23.679 28.066 -27.269 1.00 17.78 93 LEU A O 1
ATOM 738 N N . GLY A 1 99 ? 21.492 28.422 -26.839 1.00 16.86 94 GLY A N 1
ATOM 739 C CA . GLY A 1 99 ? 21.751 29.029 -25.542 1.00 17.14 94 GLY A CA 1
ATOM 740 C C . GLY A 1 99 ? 22.446 28.098 -24.573 1.00 17.77 94 GLY A C 1
ATOM 741 O O . GLY A 1 99 ? 22.261 26.872 -24.615 1.00 17.62 94 GLY A O 1
ATOM 742 N N . MET A 1 100 ? 23.243 28.696 -23.699 1.00 19.25 95 MET A N 1
ATOM 743 C CA . MET A 1 100 ? 23.884 27.966 -22.606 1.00 19.86 95 MET A CA 1
ATOM 744 C C . MET A 1 100 ? 24.748 26.829 -23.148 1.00 20.12 95 MET A C 1
ATOM 745 O O . MET A 1 100 ? 24.567 25.655 -22.817 1.00 20.29 95 MET A O 1
ATOM 750 N N . ASN A 1 101 ? 25.726 27.196 -23.961 1.00 16.63 96 ASN A N 1
ATOM 751 C CA . ASN A 1 101 ? 26.705 26.231 -24.443 1.00 16.64 96 ASN A CA 1
ATOM 752 C C . ASN A 1 101 ? 28.102 26.791 -24.252 1.00 16.97 96 ASN A C 1
ATOM 753 O O . ASN A 1 101 ? 28.287 27.631 -23.366 1.00 17.54 96 ASN A O 1
ATOM 758 N N . ARG A 1 102 ? 29.068 26.337 -25.044 1.00 18.39 97 ARG A N 1
ATOM 759 C CA A ARG A 1 102 ? 30.455 26.766 -24.864 0.56 18.73 97 ARG A CA 1
ATOM 760 C CA B ARG A 1 102 ? 30.461 26.747 -24.877 0.44 18.73 97 ARG A CA 1
ATOM 761 C C . ARG A 1 102 ? 31.005 27.383 -26.149 1.00 18.21 97 ARG A C 1
ATOM 762 O O . ARG A 1 102 ? 32.191 27.242 -26.476 1.00 19.19 97 ARG A O 1
ATOM 777 N N . LEU A 1 103 ? 30.141 28.097 -26.865 1.00 17.17 98 LEU A N 1
ATOM 778 C CA . LEU A 1 103 ? 30.539 28.639 -28.158 1.00 17.29 98 LEU A CA 1
ATOM 779 C C . LEU A 1 103 ? 31.287 29.952 -28.057 1.00 17.20 98 LEU A C 1
ATOM 780 O O . LEU A 1 103 ? 30.757 30.922 -27.527 1.00 17.41 98 LEU A O 1
ATOM 785 N N . ASN A 1 104 ? 32.506 30.003 -28.595 1.00 19.03 99 ASN A N 1
ATOM 786 C CA . ASN A 1 104 ? 33.135 31.302 -28.815 1.00 19.38 99 ASN A CA 1
ATOM 787 C C . ASN A 1 104 ? 33.338 31.536 -30.307 1.00 19.69 99 ASN A C 1
ATOM 788 O O . ASN A 1 104 ? 33.877 32.552 -30.713 1.00 20.10 99 ASN A O 1
ATOM 793 N N . THR A 1 105 ? 32.889 30.585 -31.124 1.00 18.69 100 THR A N 1
ATOM 794 C CA . THR A 1 105 ? 32.991 30.707 -32.573 1.00 19.24 100 THR A CA 1
ATOM 795 C C . THR A 1 105 ? 31.732 30.126 -33.205 1.00 18.87 100 THR A C 1
ATOM 796 O O . THR A 1 105 ? 31.050 29.284 -32.609 1.00 19.14 100 THR A O 1
ATOM 800 N N . LEU A 1 106 ? 31.435 30.576 -34.418 1.00 19.34 101 LEU A N 1
ATOM 801 C CA . LEU A 1 106 ? 30.389 29.991 -35.246 1.00 19.29 101 LEU A CA 1
ATOM 802 C C . LEU A 1 106 ? 31.028 29.609 -36.576 1.00 19.70 101 LEU A C 1
ATOM 803 O O . LEU A 1 106 ? 32.012 30.231 -36.993 1.00 20.54 101 LEU A O 1
ATOM 808 N N . PRO A 1 107 ? 30.500 28.574 -37.241 1.00 17.36 102 PRO A N 1
ATOM 809 C CA . PRO A 1 107 ? 31.199 28.037 -38.415 1.00 18.05 102 PRO A CA 1
ATOM 810 C C . PRO A 1 107 ? 31.111 28.939 -39.641 1.00 18.46 102 PRO A C 1
ATOM 811 O O . PRO A 1 107 ? 30.244 29.812 -39.720 1.00 18.24 102 PRO A O 1
ATOM 815 N N . ARG A 1 108 ? 32.023 28.717 -40.580 1.00 19.14 103 ARG A N 1
ATOM 816 C CA . ARG A 1 108 ? 31.991 29.375 -41.876 1.00 19.64 103 ARG A CA 1
ATOM 817 C C . ARG A 1 108 ? 30.592 29.276 -42.483 1.00 19.97 103 ARG A C 1
ATOM 818 O O . ARG A 1 108 ? 29.971 28.197 -42.487 1.00 20.60 103 ARG A O 1
ATOM 826 N N . GLY A 1 109 ? 30.082 30.397 -42.977 1.00 20.99 104 GLY A N 1
ATOM 827 C CA . GLY A 1 109 ? 28.799 30.372 -43.662 1.00 21.98 104 GLY A CA 1
ATOM 828 C C . GLY A 1 109 ? 27.555 30.194 -42.809 1.00 21.58 104 GLY A C 1
ATOM 829 O O . GLY A 1 109 ? 26.495 29.897 -43.354 1.00 21.92 104 GLY A O 1
ATOM 830 N N . PHE A 1 110 ? 27.674 30.379 -41.497 1.00 21.78 105 PHE A N 1
ATOM 831 C CA . PHE A 1 110 ? 26.537 30.226 -40.576 1.00 21.17 105 PHE A CA 1
ATOM 832 C C . PHE A 1 110 ? 25.355 31.075 -41.013 1.00 21.77 105 PHE A C 1
ATOM 833 O O . PHE A 1 110 ? 24.197 30.673 -40.870 1.00 21.55 105 PHE A O 1
ATOM 841 N N . GLY A 1 111 ? 25.650 32.240 -41.584 1.00 22.22 106 GLY A N 1
ATOM 842 C CA . GLY A 1 111 ? 24.613 33.183 -41.974 1.00 22.88 106 GLY A CA 1
ATOM 843 C C . GLY A 1 111 ? 23.819 32.780 -43.202 1.00 23.65 106 GLY A C 1
ATOM 844 O O . GLY A 1 111 ? 22.985 33.550 -43.676 1.00 24.44 106 GLY A O 1
ATOM 845 N N . SER A 1 112 ? 24.074 31.585 -43.729 1.00 23.79 107 SER A N 1
ATOM 846 C CA . SER A 1 112 ? 23.432 31.145 -44.968 1.00 24.48 107 SER A CA 1
ATOM 847 C C . SER A 1 112 ? 22.054 30.523 -44.759 1.00 24.89 107 SER A C 1
ATOM 848 O O . SER A 1 112 ? 21.387 30.171 -45.739 1.00 25.48 107 SER A O 1
ATOM 851 N N . LEU A 1 113 ? 21.646 30.376 -43.501 1.00 24.49 108 LEU A N 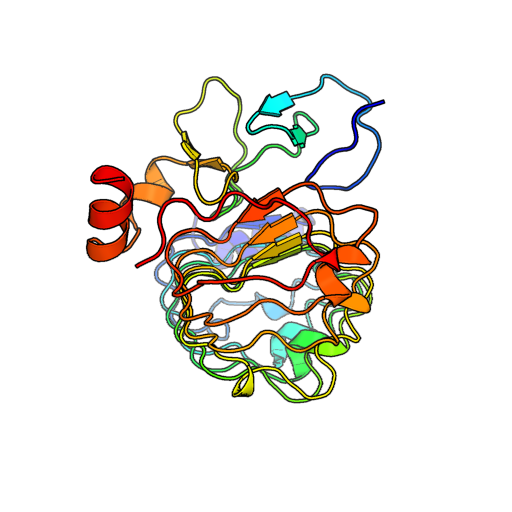1
ATOM 852 C CA . LEU A 1 113 ? 20.324 29.836 -43.176 1.00 24.06 108 LEU A CA 1
ATOM 853 C C . LEU A 1 113 ? 19.243 30.738 -43.786 1.00 24.61 108 LEU A C 1
ATOM 854 O O . LEU A 1 113 ? 19.147 31.910 -43.432 1.00 25.04 108 LEU A O 1
ATOM 859 N N . PRO A 1 114 ? 18.409 30.194 -44.686 1.00 24.47 109 PRO A N 1
ATOM 860 C CA . PRO A 1 114 ? 17.522 31.089 -45.439 1.00 25.19 109 PRO A CA 1
ATOM 861 C C . PRO A 1 114 ? 16.175 31.407 -44.790 1.00 25.46 109 PRO A C 1
ATOM 862 O O . PRO A 1 114 ? 15.475 32.281 -45.298 1.00 26.29 109 PRO A O 1
ATOM 866 N N . ALA A 1 115 ? 15.814 30.716 -43.717 1.00 24.70 110 ALA A N 1
ATOM 867 C CA . ALA A 1 115 ? 14.482 30.881 -43.145 1.00 24.71 110 ALA A CA 1
ATOM 868 C C . ALA A 1 115 ? 14.497 31.220 -41.666 1.00 23.99 110 ALA A C 1
ATOM 869 O O . ALA A 1 115 ? 13.421 31.342 -41.053 1.00 24.36 110 ALA A O 1
ATOM 871 N N . LEU A 1 116 ? 15.692 31.366 -41.091 1.00 23.28 111 LEU A N 1
ATOM 872 C CA . LEU A 1 116 ? 15.826 31.516 -39.637 1.00 22.31 111 LEU A CA 1
ATOM 873 C C . LEU A 1 116 ? 15.098 32.746 -39.106 1.00 23.19 111 LEU A C 1
ATOM 874 O O . LEU A 1 116 ? 15.294 33.862 -39.611 1.00 23.83 111 LEU A O 1
ATOM 879 N N . GLU A 1 117 ? 14.241 32.543 -38.101 1.00 22.97 112 GLU A N 1
ATOM 880 C CA . GLU A 1 117 ? 13.443 33.636 -37.545 1.00 24.14 112 GLU A CA 1
ATOM 881 C C . GLU A 1 117 ? 13.815 33.968 -36.110 1.00 23.04 112 GLU A C 1
ATOM 882 O O . GLU A 1 117 ? 13.763 35.126 -35.690 1.00 23.99 112 GLU A O 1
ATOM 888 N N . VAL A 1 118 ? 14.156 32.941 -35.342 1.00 20.77 113 VAL A N 1
ATOM 889 C CA . VAL A 1 118 ? 14.561 33.144 -33.959 1.00 20.59 113 VAL A CA 1
ATOM 890 C C . VAL A 1 118 ? 15.889 32.442 -33.718 1.00 18.96 113 VAL A C 1
ATOM 891 O O . VAL A 1 118 ? 16.013 31.237 -33.950 1.00 18.61 113 VAL A O 1
ATOM 895 N N . LEU A 1 119 ? 16.891 33.210 -33.302 1.00 18.20 114 LEU A N 1
ATOM 896 C CA . LEU A 1 119 ? 18.205 32.669 -33.004 1.00 17.48 114 LEU A CA 1
ATOM 897 C C . LEU A 1 119 ? 18.568 33.008 -31.572 1.00 17.28 114 LEU A C 1
ATOM 898 O O . LEU A 1 119 ? 18.631 34.182 -31.196 1.00 18.19 114 LEU A O 1
ATOM 903 N N . ASP A 1 120 ? 18.789 31.977 -30.769 1.00 18.75 115 ASP A N 1
ATOM 904 C CA . ASP A 1 120 ? 19.121 32.177 -29.369 1.00 18.91 115 ASP A CA 1
ATOM 905 C C . ASP A 1 120 ? 20.546 31.721 -29.105 1.00 17.99 115 ASP A C 1
ATOM 906 O O . ASP A 1 120 ? 20.846 30.533 -29.183 1.00 17.72 115 ASP A O 1
ATOM 911 N N . LEU A 1 121 ? 21.416 32.689 -28.812 1.00 17.01 116 LEU A N 1
ATOM 912 C CA . LEU A 1 121 ? 22.821 32.426 -28.513 1.00 16.58 116 LEU A CA 1
ATOM 913 C C . LEU A 1 121 ? 23.165 32.868 -27.087 1.00 17.00 116 LEU A C 1
ATOM 914 O O . LEU A 1 121 ? 24.339 33.047 -26.740 1.00 17.17 116 LEU A O 1
ATOM 919 N N . THR A 1 122 ? 22.140 33.031 -26.258 1.00 16.90 117 THR A N 1
ATOM 920 C CA . THR A 1 122 ? 22.322 33.454 -24.866 1.00 17.36 117 THR A CA 1
ATOM 921 C C . THR A 1 122 ? 23.302 32.570 -24.101 1.00 17.53 117 THR A C 1
ATOM 922 O O . THR A 1 122 ? 23.257 31.354 -24.226 1.00 17.20 117 THR A O 1
ATOM 926 N N . TYR A 1 123 ? 24.178 33.195 -23.322 1.00 16.31 118 TYR A N 1
ATOM 927 C CA . TYR A 1 123 ? 25.019 32.473 -22.359 1.00 16.89 118 TYR A CA 1
ATOM 928 C C . TYR A 1 123 ? 25.994 31.539 -23.064 1.00 16.55 118 TYR A C 1
ATOM 929 O O . TYR A 1 123 ? 25.973 30.310 -22.917 1.00 16.43 118 TYR A O 1
ATOM 938 N N . ASN A 1 124 ? 26.882 32.158 -23.827 1.00 17.15 119 ASN A N 1
ATOM 939 C CA . ASN A 1 124 ? 27.970 31.444 -24.471 1.00 16.97 119 ASN A CA 1
ATOM 940 C C . ASN A 1 124 ? 29.230 32.233 -24.200 1.00 17.42 119 ASN A C 1
ATOM 941 O O . ASN A 1 124 ? 29.345 32.832 -23.131 1.00 18.34 119 ASN A O 1
ATOM 946 N N . ASN A 1 125 ? 30.170 32.252 -25.137 1.00 17.70 120 ASN A N 1
ATOM 947 C CA . ASN A 1 125 ? 31.420 33.001 -24.952 1.00 18.58 120 ASN A CA 1
ATOM 948 C C . ASN A 1 125 ? 31.695 33.816 -26.203 1.00 18.34 120 ASN A C 1
ATOM 949 O O . ASN A 1 125 ? 32.828 33.910 -26.676 1.00 18.62 120 ASN A O 1
ATOM 954 N N . LEU A 1 126 ? 30.632 34.408 -26.733 1.00 18.82 121 LEU A N 1
ATOM 955 C CA . LEU A 1 126 ? 30.685 35.075 -28.031 1.00 18.65 121 LEU A CA 1
ATOM 956 C C . LEU A 1 126 ? 31.023 36.552 -27.918 1.00 20.01 121 LEU A C 1
ATOM 957 O O . LEU A 1 126 ? 30.617 37.230 -26.973 1.00 20.47 121 LEU A O 1
ATOM 962 N N . SER A 1 127 ? 31.769 37.040 -28.895 1.00 19.85 122 SER A N 1
ATOM 963 C CA . SER A 1 127 ? 31.959 38.476 -29.061 1.00 21.29 122 SER A CA 1
ATOM 964 C C . SER A 1 127 ? 31.774 38.804 -30.533 1.00 21.50 122 SER A C 1
ATOM 965 O O . SER A 1 127 ? 31.488 37.921 -31.339 1.00 20.55 122 SER A O 1
ATOM 968 N N . GLU A 1 128 ? 31.955 40.070 -30.879 1.00 27.84 123 GLU A N 1
ATOM 969 C CA . GLU A 1 128 ? 31.782 40.500 -32.251 1.00 28.46 123 GLU A CA 1
ATOM 970 C C . GLU A 1 128 ? 32.770 39.766 -33.162 1.00 28.15 123 GLU A C 1
ATOM 971 O O . GLU A 1 128 ? 32.478 39.505 -34.329 1.00 28.20 123 GLU A O 1
ATOM 977 N N . ASN A 1 129 ? 33.919 39.382 -32.615 1.00 30.14 124 ASN A N 1
ATOM 978 C CA . ASN A 1 129 ? 34.883 38.620 -33.395 1.00 29.94 124 ASN A CA 1
ATOM 979 C C . ASN A 1 129 ? 34.467 37.182 -33.654 1.00 29.01 124 ASN A C 1
ATOM 980 O O . ASN A 1 129 ? 35.083 36.500 -34.491 1.00 29.35 124 ASN A O 1
ATOM 985 N N . SER A 1 130 ? 33.437 36.717 -32.940 1.00 22.23 125 SER A N 1
ATOM 986 C CA . SER A 1 130 ? 32.905 35.367 -33.122 1.00 21.31 125 SER A CA 1
ATOM 987 C C . SER A 1 130 ? 31.956 35.247 -34.294 1.00 21.70 125 SER A C 1
ATOM 988 O O . SER A 1 130 ? 31.665 34.143 -34.737 1.00 21.22 125 SER A O 1
ATOM 991 N N . LEU A 1 131 ? 31.443 36.372 -34.761 1.00 26.40 126 LEU A N 1
ATOM 992 C CA . LEU A 1 131 ? 30.433 36.329 -35.809 1.00 26.04 126 LEU A CA 1
ATOM 993 C C . LEU A 1 131 ? 31.072 36.048 -37.161 1.00 26.67 126 LEU A C 1
ATOM 994 O O . LEU A 1 131 ? 32.065 36.681 -37.520 1.00 27.07 126 LEU A O 1
ATOM 999 N N . PRO A 1 132 ? 30.508 35.097 -37.920 1.00 23.88 127 PRO A N 1
ATOM 1000 C CA . PRO A 1 132 ? 31.022 34.886 -39.274 1.00 24.53 127 PRO A CA 1
ATOM 1001 C C . PRO A 1 132 ? 30.820 36.098 -40.154 1.00 25.18 127 PRO A C 1
ATOM 1002 O O . PRO A 1 132 ? 29.936 36.925 -39.897 1.00 25.25 127 PRO A O 1
ATOM 1006 N N . GLY A 1 133 ? 31.644 36.189 -41.191 1.00 25.24 128 GLY A N 1
ATOM 1007 C CA . GLY A 1 133 ? 31.552 37.269 -42.144 1.00 26.86 128 GLY A CA 1
ATOM 1008 C C . GLY A 1 133 ? 30.142 37.453 -42.685 1.00 26.93 128 GLY A C 1
ATOM 1009 O O . GLY A 1 133 ? 29.729 38.577 -42.960 1.00 28.11 128 GLY A O 1
ATOM 1010 N N . ASN A 1 134 ? 29.393 36.363 -42.832 1.00 25.10 129 ASN A N 1
ATOM 1011 C CA . ASN A 1 134 ? 28.063 36.502 -43.425 1.00 25.27 129 ASN A CA 1
ATOM 1012 C C . ASN A 1 134 ? 26.933 36.439 -42.419 1.00 24.48 129 ASN A C 1
ATOM 1013 O O . ASN A 1 134 ? 25.787 36.192 -42.806 1.00 24.82 129 ASN A O 1
ATOM 1018 N N . PHE A 1 135 ? 27.238 36.693 -41.147 1.00 23.37 130 PHE A N 1
ATOM 1019 C CA . PHE A 1 135 ? 26.231 36.567 -40.089 1.00 22.35 130 PHE A CA 1
ATOM 1020 C C . PHE A 1 135 ? 24.986 37.413 -40.383 1.00 23.37 130 PHE A C 1
ATOM 1021 O O . PHE A 1 135 ? 23.853 36.981 -40.153 1.00 23.10 130 PHE A O 1
ATOM 1029 N N . PHE A 1 136 ? 25.190 38.609 -40.915 1.00 27.38 131 PHE A N 1
ATOM 1030 C CA . PHE A 1 136 ? 24.067 39.519 -41.096 1.00 27.99 131 PHE A CA 1
ATOM 1031 C C . PHE A 1 136 ? 23.364 39.332 -42.434 1.00 29.00 131 PHE A C 1
ATOM 1032 O O . PHE A 1 136 ? 22.600 40.195 -42.879 1.00 29.87 131 PHE A O 1
ATOM 1040 N N . TYR A 1 137 ? 23.600 38.185 -43.064 1.00 24.87 132 TYR A N 1
ATOM 1041 C CA A TYR A 1 137 ? 22.771 37.765 -44.187 0.58 25.74 132 TYR A CA 1
ATOM 1042 C CA B TYR A 1 137 ? 22.768 37.773 -44.188 0.42 25.74 132 TYR A CA 1
ATOM 1043 C C . TYR A 1 137 ? 21.507 37.083 -43.667 1.00 25.82 132 TYR A C 1
ATOM 1044 O O . TYR A 1 137 ? 20.634 36.707 -44.451 1.00 26.18 132 TYR A O 1
ATOM 1061 N N . LEU A 1 138 ? 21.421 36.920 -42.350 1.00 23.03 133 LEU A N 1
ATOM 1062 C CA . LEU A 1 138 ? 20.251 36.291 -41.724 1.00 22.87 133 LEU A CA 1
ATOM 1063 C C . LEU A 1 138 ? 19.082 37.272 -41.641 1.00 23.65 133 LEU A C 1
ATOM 1064 O O . LEU A 1 138 ? 18.544 37.529 -40.567 1.00 23.40 133 LEU A O 1
ATOM 1069 N N . THR A 1 139 ? 18.677 37.794 -42.793 1.00 25.94 134 THR A N 1
ATOM 1070 C CA . THR A 1 139 ? 17.743 38.916 -42.830 1.00 26.62 134 THR A CA 1
ATOM 1071 C C . THR A 1 139 ? 16.293 38.531 -42.539 1.00 27.06 134 THR A C 1
ATOM 1072 O O . THR A 1 139 ? 15.422 39.400 -42.481 1.00 27.98 134 THR A O 1
ATOM 1076 N N . THR A 1 140 ? 16.027 37.242 -42.372 1.00 25.04 135 THR A N 1
ATOM 1077 C CA . THR A 1 140 ? 14.693 36.800 -41.975 1.00 25.30 135 THR A CA 1
ATOM 1078 C C . THR A 1 140 ? 14.504 36.853 -40.460 1.00 24.56 135 THR A C 1
ATOM 1079 O O . THR A 1 140 ? 13.393 36.608 -39.969 1.00 24.45 135 THR A O 1
ATOM 1083 N N . LEU A 1 141 ? 15.567 37.168 -39.715 1.00 23.31 136 LEU A N 1
ATOM 1084 C CA . LEU A 1 141 ? 15.482 37.128 -38.248 1.00 22.39 136 LEU A CA 1
ATOM 1085 C C . LEU A 1 141 ? 14.460 38.113 -37.671 1.00 22.90 136 LEU A C 1
ATOM 1086 O O . LEU A 1 141 ? 14.464 39.289 -38.026 1.00 23.70 136 LEU A O 1
ATOM 1091 N N . ARG A 1 142 ? 13.614 37.611 -36.766 1.00 26.28 137 ARG A N 1
ATOM 1092 C CA . ARG A 1 142 ? 12.676 38.417 -35.989 1.00 26.90 137 ARG A CA 1
ATOM 1093 C C . ARG A 1 142 ? 13.156 38.604 -34.549 1.00 25.77 137 ARG A C 1
ATOM 1094 O O . ARG A 1 142 ? 12.796 39.572 -33.888 1.00 26.17 137 ARG A O 1
ATOM 1102 N N . ALA A 1 143 ? 13.918 37.638 -34.043 1.00 22.03 138 ALA A N 1
ATOM 1103 C CA . ALA A 1 143 ? 14.388 37.715 -32.667 1.00 21.12 138 ALA A CA 1
ATOM 1104 C C . ALA A 1 143 ? 15.811 37.200 -32.587 1.00 19.88 138 ALA A C 1
ATOM 1105 O O . ALA A 1 143 ? 16.114 36.127 -33.109 1.00 19.84 138 ALA A O 1
ATOM 1107 N N . LEU A 1 144 ? 16.679 37.988 -31.955 1.00 19.75 139 LEU A N 1
ATOM 1108 C CA . LEU A 1 144 ? 18.081 37.638 -31.808 1.00 18.82 139 LEU A CA 1
ATOM 1109 C C . LEU A 1 144 ? 18.457 37.831 -30.358 1.00 18.54 139 LEU A C 1
ATOM 1110 O O . LEU A 1 144 ? 18.418 38.943 -29.834 1.00 19.82 139 LEU A O 1
ATOM 1115 N N . TYR A 1 145 ? 18.794 36.729 -29.702 1.00 18.18 140 TYR A N 1
ATOM 1116 C CA . TYR A 1 145 ? 19.169 36.764 -28.296 1.00 18.45 140 TYR A CA 1
ATOM 1117 C C . TYR A 1 145 ? 20.674 36.544 -28.124 1.00 17.99 140 TYR A C 1
ATOM 1118 O O . TYR A 1 145 ? 21.195 35.466 -28.442 1.00 17.79 140 TYR A O 1
ATOM 1127 N N . LEU A 1 146 ? 21.356 37.581 -27.635 1.00 19.27 141 LEU A N 1
ATOM 1128 C CA . LEU A 1 146 ? 22.801 37.560 -27.446 1.00 19.32 141 LEU A CA 1
ATOM 1129 C C . LEU A 1 146 ? 23.215 37.830 -25.996 1.00 20.49 141 LEU A C 1
ATOM 1130 O O . LEU A 1 146 ? 24.388 38.100 -25.707 1.00 20.58 141 LEU A O 1
ATOM 1135 N N . SER A 1 147 ? 22.255 37.772 -25.083 1.00 19.52 142 SER A N 1
ATOM 1136 C CA . SER A 1 147 ? 22.535 38.105 -23.693 1.00 20.27 142 SER A CA 1
ATOM 1137 C C . SER A 1 147 ? 23.545 37.160 -23.064 1.00 20.31 142 SER A C 1
ATOM 1138 O O . SER A 1 147 ? 23.699 36.022 -23.512 1.00 19.74 142 SER A O 1
ATOM 1141 N N . ASP A 1 148 ? 24.239 37.643 -22.033 1.00 20.14 143 ASP A N 1
ATOM 1142 C CA . ASP A 1 148 ? 25.255 36.852 -21.335 1.00 20.37 143 ASP A CA 1
ATOM 1143 C C . ASP A 1 148 ? 26.326 36.386 -22.312 1.00 20.66 143 ASP A C 1
ATOM 1144 O O . ASP A 1 148 ? 26.548 35.192 -22.509 1.00 20.25 143 ASP A O 1
ATOM 1149 N N . ASN A 1 149 ? 26.973 37.353 -22.950 1.00 18.78 144 ASN A N 1
ATOM 1150 C CA . ASN A 1 149 ? 28.091 37.061 -23.825 1.00 18.46 144 ASN A CA 1
ATOM 1151 C C . ASN A 1 149 ? 29.117 38.168 -23.649 1.00 19.06 144 ASN A C 1
ATOM 1152 O O . ASN A 1 149 ? 29.049 38.925 -22.684 1.00 19.90 144 ASN A O 1
ATOM 1157 N N . ASP A 1 150 ? 30.075 38.243 -24.570 1.00 22.35 145 ASP A N 1
ATOM 1158 C CA . ASP A 1 150 ? 31.235 39.119 -24.380 1.00 23.26 145 ASP A CA 1
ATOM 1159 C C . ASP A 1 150 ? 31.376 40.197 -25.456 1.00 23.28 145 ASP A C 1
ATOM 1160 O O . ASP A 1 150 ? 32.496 40.632 -25.762 1.00 24.09 145 ASP A O 1
ATOM 1165 N N . PHE A 1 151 ? 30.256 40.640 -26.017 1.00 23.64 146 PHE A N 1
ATOM 1166 C CA . PHE A 1 151 ? 30.302 41.692 -27.037 1.00 23.61 146 PHE A CA 1
ATOM 1167 C C . PHE A 1 151 ? 30.720 43.015 -26.437 1.00 25.24 146 PHE A C 1
ATOM 1168 O O . PHE A 1 151 ? 30.167 43.450 -25.428 1.00 25.10 146 PHE A O 1
ATOM 1176 N N . GLU A 1 152 ? 31.688 43.655 -27.081 1.00 27.84 147 GLU A N 1
ATOM 1177 C CA . GLU A 1 152 ? 32.126 44.986 -26.690 1.00 29.56 147 GLU A CA 1
ATOM 1178 C C . GLU A 1 152 ? 31.584 46.007 -27.669 1.00 29.85 147 GLU A C 1
ATOM 1179 O O . GLU A 1 152 ? 31.300 47.147 -27.305 1.00 30.93 147 GLU A O 1
ATOM 1185 N N . ILE A 1 153 ? 31.475 45.590 -28.924 1.00 36.01 148 ILE A N 1
ATOM 1186 C CA . ILE A 1 153 ? 30.920 46.419 -29.983 1.00 36.60 148 ILE A CA 1
ATOM 1187 C C . ILE A 1 153 ? 29.847 45.584 -30.664 1.00 36.08 148 ILE A C 1
ATOM 1188 O O . ILE A 1 153 ? 29.912 44.347 -30.659 1.00 35.44 148 ILE A O 1
ATOM 1193 N N . LEU A 1 154 ? 28.814 46.243 -31.168 1.00 31.91 149 LEU A N 1
ATOM 1194 C CA . LEU A 1 154 ? 27.868 45.578 -32.040 1.00 31.06 149 LEU A CA 1
ATOM 1195 C C . LEU A 1 154 ? 28.038 46.202 -33.415 1.00 32.07 149 LEU A C 1
ATOM 1196 O O . LEU A 1 154 ? 28.006 47.426 -33.559 1.00 33.48 149 LEU A O 1
ATOM 1201 N N . PRO A 1 155 ? 28.274 45.366 -34.427 1.00 31.99 150 PRO A N 1
ATOM 1202 C CA . PRO A 1 155 ? 28.578 45.869 -35.768 1.00 33.31 150 PRO A CA 1
ATOM 1203 C C . PRO A 1 155 ? 27.398 46.652 -36.333 1.00 34.20 150 PRO A C 1
ATOM 1204 O O . PRO A 1 155 ? 26.249 46.328 -35.999 1.00 33.21 150 PRO A O 1
ATOM 1208 N N . PRO A 1 156 ? 27.672 47.664 -37.163 1.00 35.85 151 PRO A N 1
ATOM 1209 C CA . PRO A 1 156 ? 26.581 48.450 -37.754 1.00 36.74 151 PRO A CA 1
ATOM 1210 C C . PRO A 1 156 ? 25.716 47.605 -38.690 1.00 35.75 151 PRO A C 1
ATOM 1211 O O . PRO A 1 156 ? 24.588 47.999 -38.991 1.00 36.84 151 PRO A O 1
ATOM 1215 N N . ASP A 1 157 ? 26.216 46.442 -39.109 1.00 33.72 152 ASP A N 1
ATOM 1216 C CA A ASP A 1 157 ? 25.447 45.568 -39.995 0.42 33.81 152 ASP A CA 1
ATOM 1217 C CA B ASP A 1 157 ? 25.472 45.548 -39.987 0.58 33.78 152 ASP A CA 1
ATOM 1218 C C . ASP A 1 157 ? 24.206 44.995 -39.323 1.00 32.29 152 ASP A C 1
ATOM 1219 O O . ASP A 1 157 ? 23.389 44.344 -39.975 1.00 32.39 152 ASP A O 1
ATOM 1228 N N . ILE A 1 158 ? 24.050 45.236 -38.022 1.00 28.61 153 ILE A N 1
ATOM 1229 C CA . ILE A 1 158 ? 22.815 44.879 -37.336 1.00 27.99 153 ILE A CA 1
ATOM 1230 C C . ILE A 1 158 ? 21.616 45.531 -38.042 1.00 29.34 153 ILE A C 1
ATOM 1231 O O . ILE A 1 158 ? 20.504 45.007 -38.007 1.00 28.85 153 ILE A O 1
ATOM 1236 N N . GLY A 1 159 ? 21.854 46.650 -38.721 1.00 32.15 154 GLY A N 1
ATOM 1237 C CA . GLY A 1 159 ? 20.799 47.350 -39.431 1.00 33.50 154 GLY A CA 1
ATOM 1238 C C . GLY A 1 159 ? 20.248 46.597 -40.627 1.00 33.12 154 GLY A C 1
ATOM 1239 O O . GLY A 1 159 ? 19.216 46.983 -41.184 1.00 34.43 154 GLY A O 1
ATOM 1240 N N . LYS A 1 160 ? 20.929 45.532 -41.042 1.00 32.07 155 LYS A N 1
ATOM 1241 C CA . LYS A 1 160 ? 20.453 44.744 -42.182 1.00 32.45 155 LYS A CA 1
ATOM 1242 C C . LYS A 1 160 ? 19.364 43.760 -41.761 1.00 31.69 155 LYS A C 1
ATOM 1243 O O . LYS A 1 160 ? 18.659 43.202 -42.606 1.00 32.45 155 LYS A O 1
ATOM 1249 N N . LEU A 1 161 ? 19.237 43.534 -40.459 1.00 27.78 156 LEU A N 1
ATOM 1250 C CA . LEU A 1 161 ? 18.208 42.634 -39.958 1.00 27.48 156 LEU A CA 1
ATOM 1251 C C . LEU A 1 161 ? 16.905 43.409 -39.801 1.00 28.22 156 LEU A C 1
ATOM 1252 O O . LEU A 1 161 ? 16.411 43.591 -38.697 1.00 27.48 156 LEU A O 1
ATOM 1257 N N . THR A 1 162 ? 16.352 43.853 -40.923 1.00 31.01 157 THR A N 1
ATOM 1258 C CA . THR A 1 162 ? 15.255 44.820 -40.903 1.00 32.38 157 THR A CA 1
ATOM 1259 C C . THR A 1 162 ? 13.933 44.284 -40.338 1.00 32.47 157 THR A C 1
ATOM 1260 O O . THR A 1 162 ? 13.015 45.060 -40.066 1.00 33.35 157 THR A O 1
ATOM 1264 N N . LYS A 1 163 ? 13.831 42.972 -40.152 1.00 34.41 158 LYS A N 1
ATOM 1265 C CA . LYS A 1 163 ? 12.604 42.392 -39.607 1.00 34.27 158 LYS A CA 1
ATOM 1266 C C . LYS A 1 163 ? 12.697 42.158 -38.099 1.00 33.69 158 LYS A C 1
ATOM 1267 O O . LYS A 1 163 ? 11.762 41.647 -37.481 1.00 33.03 158 LYS A O 1
ATOM 1273 N N . LEU A 1 164 ? 13.824 42.532 -37.508 1.00 27.22 159 LEU A N 1
ATOM 1274 C CA . LEU A 1 164 ? 14.053 42.283 -36.089 1.00 26.15 159 LEU A CA 1
ATOM 1275 C C . LEU A 1 164 ? 13.029 42.979 -35.203 1.00 27.05 159 LEU A C 1
ATOM 1276 O O . LEU A 1 164 ? 12.800 44.188 -35.315 1.00 28.00 159 LEU A O 1
ATOM 1281 N N . GLN A 1 165 ? 12.415 42.188 -34.327 1.00 27.48 160 GLN A N 1
ATOM 1282 C CA A GLN A 1 165 ? 11.443 42.690 -33.369 0.51 28.05 160 GLN A CA 1
ATOM 1283 C CA B GLN A 1 165 ? 11.442 42.690 -33.366 0.49 28.05 160 GLN A CA 1
ATOM 1284 C C . GLN A 1 165 ? 12.041 42.674 -31.966 1.00 27.65 160 GLN A C 1
ATOM 1285 O O . GLN A 1 165 ? 11.688 43.488 -31.113 1.00 28.09 160 GLN A O 1
ATOM 1296 N N . ILE A 1 166 ? 12.955 41.739 -31.740 1.00 25.19 161 ILE A N 1
ATOM 1297 C CA . ILE A 1 166 ? 13.578 41.584 -30.438 1.00 24.57 161 ILE A CA 1
ATOM 1298 C C . ILE A 1 166 ? 15.095 41.495 -30.578 1.00 23.16 161 ILE A C 1
ATOM 1299 O O . ILE A 1 166 ? 15.607 40.690 -31.354 1.00 22.83 161 ILE A O 1
ATOM 1304 N N . LEU A 1 167 ? 15.804 42.334 -29.828 1.00 22.44 162 LEU A N 1
ATOM 1305 C CA . LEU A 1 167 ? 17.258 42.284 -29.785 1.00 22.00 162 LEU A CA 1
ATOM 1306 C C . LEU A 1 167 ? 17.678 42.291 -28.325 1.00 21.87 162 LEU A C 1
ATOM 1307 O O . LEU A 1 167 ? 17.493 43.280 -27.619 1.00 22.71 162 LEU A O 1
ATOM 1312 N N . SER A 1 168 ? 18.216 41.166 -27.866 1.00 22.06 163 SER A N 1
ATOM 1313 C CA . SER A 1 168 ? 18.559 41.034 -26.464 1.00 22.47 163 SER A CA 1
ATOM 1314 C C . SER A 1 168 ? 20.075 41.069 -26.305 1.00 22.15 163 SER A C 1
ATOM 1315 O O . SER A 1 168 ? 20.775 40.202 -26.808 1.00 21.30 163 SER A O 1
ATOM 1318 N N . LEU A 1 169 ? 20.561 42.085 -25.602 1.00 22.43 164 LEU A N 1
ATOM 1319 C CA . LEU A 1 169 ? 21.988 42.315 -25.424 1.00 22.65 164 LEU A CA 1
ATOM 1320 C C . LEU A 1 169 ? 22.357 42.433 -23.949 1.00 22.97 164 LEU A C 1
ATOM 1321 O O . LEU A 1 169 ? 23.399 42.995 -23.612 1.00 23.54 164 LEU A O 1
ATOM 1326 N N . ARG A 1 170 ? 21.502 41.905 -23.078 1.00 22.19 165 ARG A N 1
ATOM 1327 C CA . ARG A 1 170 ? 21.702 42.032 -21.638 1.00 23.23 165 ARG A CA 1
ATOM 1328 C C . ARG A 1 170 ? 23.026 41.413 -21.212 1.00 23.02 165 ARG A C 1
ATOM 1329 O O . ARG A 1 170 ? 23.413 40.368 -21.719 1.00 22.22 165 ARG A O 1
ATOM 1337 N N . ASP A 1 171 ? 23.725 42.072 -20.288 1.00 23.91 166 ASP A N 1
ATOM 1338 C CA . ASP A 1 171 ? 24.916 41.482 -19.678 1.00 24.40 166 ASP A CA 1
ATOM 1339 C C . ASP A 1 171 ? 25.964 41.060 -20.702 1.00 24.18 166 ASP A C 1
ATOM 1340 O O . ASP A 1 171 ? 26.518 39.957 -20.657 1.00 24.19 166 ASP A O 1
ATOM 1345 N N . ASN A 1 172 ? 26.225 41.960 -21.636 1.00 22.88 167 ASN A N 1
ATOM 1346 C CA . ASN A 1 172 ? 27.437 41.888 -22.434 1.00 22.52 167 ASN A CA 1
ATOM 1347 C C . ASN A 1 172 ? 28.414 42.925 -21.913 1.00 24.09 167 ASN A C 1
ATOM 1348 O O . ASN A 1 172 ? 28.299 43.338 -20.761 1.00 24.96 167 ASN A O 1
ATOM 1353 N N . ASP A 1 173 ? 29.373 43.342 -22.734 1.00 24.25 168 ASP A N 1
ATOM 1354 C CA . ASP A 1 173 ? 30.369 44.317 -22.297 1.00 26.45 168 ASP A CA 1
ATOM 1355 C C . ASP A 1 173 ? 30.347 45.544 -23.203 1.00 26.70 168 ASP A C 1
ATOM 1356 O O . ASP A 1 173 ? 31.379 46.171 -23.444 1.00 27.73 168 ASP A O 1
ATOM 1361 N N . LEU A 1 174 ? 29.159 45.879 -23.700 1.00 26.94 169 LEU A N 1
ATOM 1362 C CA . LEU A 1 174 ? 29.024 46.931 -24.708 1.00 27.66 169 LEU A CA 1
ATOM 1363 C C . LEU A 1 174 ? 29.371 48.311 -24.177 1.00 29.76 169 LEU A C 1
ATOM 1364 O O . LEU A 1 174 ? 28.877 48.748 -23.128 1.00 29.91 169 LEU A O 1
ATOM 1369 N N . ILE A 1 175 ? 30.223 49.005 -24.919 1.00 40.75 170 ILE A N 1
ATOM 1370 C CA . ILE A 1 175 ? 30.637 50.336 -24.519 1.00 42.61 170 ILE A CA 1
ATOM 1371 C C . ILE A 1 175 ? 29.864 51.375 -25.324 1.00 43.48 170 ILE A C 1
ATOM 1372 O O . ILE A 1 175 ? 29.828 52.547 -24.970 1.00 45.61 170 ILE A O 1
ATOM 1377 N N . SER A 1 176 ? 29.232 50.920 -26.400 1.00 36.84 171 SER A N 1
ATOM 1378 C CA A SER A 1 176 ? 28.407 51.772 -27.246 0.38 37.94 171 SER A CA 1
ATOM 1379 C CA B SER A 1 176 ? 28.368 51.779 -27.205 0.62 37.93 171 SER A CA 1
ATOM 1380 C C . SER A 1 176 ? 27.395 50.925 -28.012 1.00 36.86 171 SER A C 1
ATOM 1381 O O . SER A 1 176 ? 27.510 49.702 -28.049 1.00 35.17 171 SER A O 1
ATOM 1386 N N . LEU A 1 177 ? 26.422 51.580 -28.638 1.00 35.22 172 LEU A N 1
ATOM 1387 C CA . LEU A 1 177 ? 25.473 50.904 -29.520 1.00 34.55 172 LEU A CA 1
ATOM 1388 C C . LEU A 1 177 ? 25.530 51.564 -30.889 1.00 35.75 172 LEU A C 1
ATOM 1389 O O . LEU A 1 177 ? 25.688 52.772 -30.977 1.00 37.42 172 LEU A O 1
ATOM 1394 N N . PRO A 1 178 ? 25.397 50.771 -31.962 1.00 36.80 173 PRO A N 1
ATOM 1395 C CA . PRO A 1 178 ? 25.404 51.373 -33.299 1.00 37.81 173 PRO A CA 1
ATOM 1396 C C . PRO A 1 178 ? 24.126 52.156 -33.584 1.00 39.19 173 PRO A C 1
ATOM 1397 O O . PRO A 1 178 ? 23.050 51.744 -33.141 1.00 38.03 173 PRO A O 1
ATOM 1401 N N . LYS A 1 179 ? 24.253 53.261 -34.311 1.00 40.56 174 LYS A N 1
ATOM 1402 C CA . LYS A 1 179 ? 23.113 54.094 -34.694 1.00 42.47 174 LYS A CA 1
ATOM 1403 C C . LYS A 1 179 ? 22.121 53.309 -35.552 1.00 40.67 174 LYS A C 1
ATOM 1404 O O . LYS A 1 179 ? 20.938 53.645 -35.618 1.00 41.78 174 LYS A O 1
ATOM 1410 N N . GLU A 1 180 ? 22.612 52.254 -36.195 1.00 41.05 175 GLU A N 1
ATOM 1411 C CA . GLU A 1 180 ? 21.818 51.482 -37.146 1.00 40.68 175 GLU A CA 1
ATOM 1412 C C . GLU A 1 180 ? 20.670 50.729 -36.483 1.00 39.16 175 GLU A C 1
ATOM 1413 O O . GLU A 1 180 ? 19.748 50.275 -37.162 1.00 39.35 175 GLU A O 1
ATOM 1419 N N . ILE A 1 181 ? 20.728 50.599 -35.162 1.00 36.03 176 ILE A N 1
ATOM 1420 C CA . ILE A 1 181 ? 19.615 50.045 -34.395 1.00 35.19 176 ILE A CA 1
ATOM 1421 C C . ILE A 1 181 ? 18.367 50.919 -34.577 1.00 37.10 176 ILE A C 1
ATOM 1422 O O . ILE A 1 181 ? 17.234 50.427 -34.562 1.00 36.43 176 ILE A O 1
ATOM 1427 N N . GLY A 1 182 ? 18.582 52.214 -34.776 1.00 41.19 177 GLY A N 1
ATOM 1428 C CA . GLY A 1 182 ? 17.497 53.137 -35.058 1.00 42.47 177 GLY A CA 1
ATOM 1429 C C . GLY A 1 182 ? 16.781 52.866 -36.371 1.00 42.87 177 GLY A C 1
ATOM 1430 O O . GLY A 1 182 ? 15.692 53.383 -36.602 1.00 45.10 177 GLY A O 1
ATOM 1431 N N . GLU A 1 183 ? 17.394 52.069 -37.239 1.00 50.52 178 GLU A N 1
ATOM 1432 C CA . GLU A 1 183 ? 16.804 51.743 -38.539 1.00 50.90 178 GLU A CA 1
ATOM 1433 C C . GLU A 1 183 ? 15.875 50.537 -38.464 1.00 50.08 178 GLU A C 1
ATOM 1434 O O . GLU A 1 183 ? 15.177 50.219 -39.425 1.00 50.10 178 GLU A O 1
ATOM 1440 N N . LEU A 1 184 ? 15.870 49.868 -37.320 1.00 39.59 179 LEU A N 1
ATOM 1441 C CA . LEU A 1 184 ? 15.064 48.667 -37.141 1.00 38.36 179 LEU A CA 1
ATOM 1442 C C . LEU A 1 184 ? 13.618 49.051 -36.828 1.00 39.13 179 LEU A C 1
ATOM 1443 O O . LEU A 1 184 ? 13.217 49.090 -35.670 1.00 39.13 179 LEU A O 1
ATOM 1448 N N . THR A 1 185 ? 12.839 49.311 -37.872 1.00 41.68 180 THR A N 1
ATOM 1449 C CA . THR A 1 185 ? 11.498 49.883 -37.729 1.00 42.61 180 THR A CA 1
ATOM 1450 C C . THR A 1 185 ? 10.518 48.985 -36.976 1.00 42.28 180 THR A C 1
ATOM 1451 O O . THR A 1 185 ? 9.486 49.458 -36.493 1.00 43.90 180 THR A O 1
ATOM 1455 N N . GLN A 1 186 ? 10.832 47.697 -36.891 1.00 38.85 181 GLN A N 1
ATOM 1456 C CA . GLN A 1 186 ? 9.943 46.729 -36.260 1.00 38.47 181 GLN A CA 1
ATOM 1457 C C . GLN A 1 186 ? 10.354 46.395 -34.829 1.00 37.23 181 GLN A C 1
ATOM 1458 O O . GLN A 1 186 ? 9.710 45.570 -34.175 1.00 36.90 181 GLN A O 1
ATOM 1464 N N . LEU A 1 187 ? 11.415 47.029 -34.341 1.00 32.76 182 LEU A N 1
ATOM 1465 C CA . LEU A 1 187 ? 11.979 46.662 -33.040 1.00 31.68 182 LEU A CA 1
ATOM 1466 C C . LEU A 1 187 ? 11.057 47.045 -31.873 1.00 32.99 182 LEU A C 1
ATOM 1467 O O . LEU A 1 187 ? 10.629 48.199 -31.753 1.00 34.40 182 LEU A O 1
ATOM 1472 N N . LYS A 1 188 ? 10.748 46.062 -31.028 1.00 32.12 183 LYS A N 1
ATOM 1473 C CA . LYS A 1 188 ? 9.825 46.249 -29.912 1.00 33.44 183 LYS A CA 1
ATOM 1474 C C . LYS A 1 188 ? 10.476 45.991 -28.555 1.00 33.01 183 LYS A C 1
ATOM 1475 O O . LYS A 1 188 ? 10.014 46.515 -27.538 1.00 33.38 183 LYS A O 1
ATOM 1481 N N . GLU A 1 189 ? 11.526 45.170 -28.543 1.00 31.78 184 GLU A N 1
ATOM 1482 C CA . GLU A 1 189 ? 12.295 44.909 -27.336 1.00 30.92 184 GLU A CA 1
ATOM 1483 C C . GLU A 1 189 ? 13.768 45.138 -27.620 1.00 29.70 184 GLU A C 1
ATOM 1484 O O . GLU A 1 189 ? 14.307 44.619 -28.600 1.00 29.24 184 GLU A O 1
ATOM 1490 N N . LEU A 1 190 ? 14.407 45.925 -26.762 1.00 28.22 185 LEU A N 1
ATOM 1491 C CA . LEU A 1 190 ? 15.856 46.096 -26.801 1.00 27.59 185 LEU A CA 1
ATOM 1492 C C . LEU A 1 190 ? 16.385 45.962 -25.379 1.00 28.09 185 LEU A C 1
ATOM 1493 O O . LEU A 1 190 ? 16.202 46.867 -24.558 1.00 28.91 185 LEU A O 1
ATOM 1498 N N . HIS A 1 191 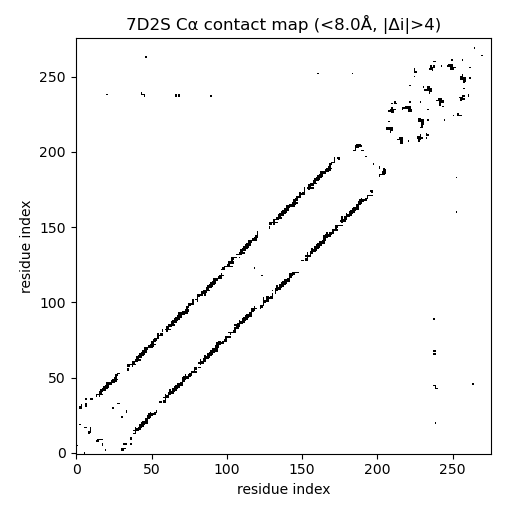? 16.996 44.823 -25.071 1.00 26.77 186 HIS A N 1
ATOM 1499 C CA . HIS A 1 191 ? 17.504 44.582 -23.724 1.00 27.11 186 HIS A CA 1
ATOM 1500 C C . HIS A 1 191 ? 18.968 44.980 -23.657 1.00 26.54 186 HIS A C 1
ATOM 1501 O O . HIS A 1 191 ? 19.804 44.332 -24.279 1.00 25.61 186 HIS A O 1
ATOM 1508 N N . ILE A 1 192 ? 19.284 46.034 -22.911 1.00 29.59 187 ILE A N 1
ATOM 1509 C CA . ILE A 1 192 ? 20.673 46.485 -22.841 1.00 30.47 187 ILE A CA 1
ATOM 1510 C C . ILE A 1 192 ? 21.186 46.679 -21.418 1.00 31.54 187 ILE A C 1
ATOM 1511 O O . ILE A 1 192 ? 22.267 47.235 -21.220 1.00 32.58 187 ILE A O 1
ATOM 1516 N N . GLN A 1 193 ? 20.433 46.207 -20.429 1.00 36.32 188 GLN A N 1
ATOM 1517 C CA . GLN A 1 193 ? 20.891 46.307 -19.051 1.00 37.73 188 GLN A CA 1
ATOM 1518 C C . GLN A 1 193 ? 22.157 45.470 -18.841 1.00 36.93 188 GLN A C 1
ATOM 1519 O O . GLN A 1 193 ? 22.371 44.460 -19.522 1.00 35.26 188 GLN A O 1
ATOM 1525 N N . GLY A 1 194 ? 23.007 45.915 -17.918 1.00 34.40 189 GLY A N 1
ATOM 1526 C CA . GLY A 1 194 ? 24.191 45.160 -17.541 1.00 33.48 189 GLY A CA 1
ATOM 1527 C C . GLY A 1 194 ? 25.409 45.341 -18.431 1.00 32.68 189 GLY A C 1
ATOM 1528 O O . GLY A 1 194 ? 26.380 44.585 -18.325 1.00 31.40 189 GLY A O 1
ATOM 1529 N N . ASN A 1 195 ? 25.374 46.334 -19.308 1.00 30.15 190 ASN A N 1
ATOM 1530 C CA . ASN A 1 195 ? 26.523 46.605 -20.160 1.00 29.77 190 ASN A CA 1
ATOM 1531 C C . ASN A 1 195 ? 27.398 47.704 -19.567 1.00 31.19 190 ASN A C 1
ATOM 1532 O O . ASN A 1 195 ? 27.371 47.914 -18.361 1.00 31.94 190 ASN A O 1
ATOM 1537 N N . ARG A 1 196 ? 28.191 48.374 -20.398 1.00 41.19 191 ARG A N 1
ATOM 1538 C CA . ARG A 1 196 ? 29.043 49.466 -19.921 1.00 42.27 191 ARG A CA 1
ATOM 1539 C C . ARG A 1 196 ? 28.763 50.722 -20.738 1.00 44.11 191 ARG A C 1
ATOM 1540 O O . ARG A 1 196 ? 29.670 51.484 -21.090 1.00 45.29 191 ARG A O 1
ATOM 1548 N N . LEU A 1 197 ? 27.482 50.929 -21.024 1.00 40.04 192 LEU A N 1
ATOM 1549 C CA . LEU A 1 197 ? 27.027 52.049 -21.835 1.00 42.38 192 LEU A CA 1
ATOM 1550 C C . LEU A 1 197 ? 27.076 53.357 -21.061 1.00 44.17 192 LEU A C 1
ATOM 1551 O O . LEU A 1 197 ? 26.745 53.406 -19.875 1.00 44.21 192 LEU A O 1
ATOM 1556 N N . THR A 1 198 ? 27.495 54.414 -21.746 1.00 49.90 193 THR A N 1
ATOM 1557 C CA . THR A 1 198 ? 27.540 55.743 -21.153 1.00 51.50 193 THR A CA 1
ATOM 1558 C C . THR A 1 198 ? 26.654 56.698 -21.947 1.00 53.56 193 THR A C 1
ATOM 1559 O O . THR A 1 198 ? 25.591 57.101 -21.478 1.00 55.33 193 THR A O 1
ATOM 1563 N N . VAL A 1 199 ? 27.088 57.061 -23.150 1.00 64.70 194 VAL A N 1
ATOM 1564 C CA . VAL A 1 199 ? 26.303 57.955 -23.994 1.00 67.82 194 VAL A CA 1
ATOM 1565 C C . VAL A 1 199 ? 26.063 57.312 -25.362 1.00 67.02 194 VAL A C 1
ATOM 1566 O O . VAL A 1 199 ? 26.941 56.644 -25.912 1.00 66.56 194 VAL A O 1
ATOM 1570 N N . LEU A 1 200 ? 24.857 57.490 -25.892 1.00 65.87 195 LEU A N 1
ATOM 1571 C CA . LEU A 1 200 ? 24.451 56.829 -27.126 1.00 65.49 195 LEU A CA 1
ATOM 1572 C C . LEU A 1 200 ? 24.435 57.807 -28.292 1.00 68.30 195 LEU A C 1
ATOM 1573 O O . LEU A 1 200 ? 24.421 59.023 -28.082 1.00 70.83 195 LEU A O 1
ATOM 1578 N N . PRO A 1 201 ? 24.460 57.286 -29.529 1.00 62.36 196 PRO A N 1
ATOM 1579 C CA . PRO A 1 201 ? 24.199 58.185 -30.657 1.00 64.85 196 PRO A CA 1
ATOM 1580 C C . PRO A 1 201 ? 22.781 58.740 -30.570 1.00 66.31 196 PRO A C 1
ATOM 1581 O O . PRO A 1 201 ? 21.888 58.040 -30.088 1.00 64.19 196 PRO A O 1
ATOM 1585 N N . PRO A 1 202 ? 22.576 59.988 -31.018 1.00 79.13 197 PRO A N 1
ATOM 1586 C CA . PRO A 1 202 ? 21.262 60.632 -30.909 1.00 80.22 197 PRO A CA 1
ATOM 1587 C C . PRO A 1 202 ? 20.171 59.889 -31.681 1.00 78.75 197 PRO A C 1
ATOM 1588 O O . PRO A 1 202 ? 18.993 60.045 -31.361 1.00 80.09 197 PRO A O 1
ATOM 1592 N N . GLU A 1 203 ? 20.562 59.085 -32.667 1.00 75.45 198 GLU A N 1
ATOM 1593 C CA . GLU A 1 203 ? 19.607 58.335 -33.478 1.00 74.10 198 GLU A CA 1
ATOM 1594 C C . GLU A 1 203 ? 18.810 57.332 -32.651 1.00 73.01 198 GLU A C 1
ATOM 1595 O O . GLU A 1 203 ? 17.674 57.003 -32.990 1.00 73.68 198 GLU A O 1
ATOM 1601 N N . LEU A 1 204 ? 19.405 56.846 -31.568 1.00 74.60 199 LEU A N 1
ATOM 1602 C CA . LEU A 1 204 ? 18.736 55.876 -30.711 1.00 74.18 199 LEU A CA 1
ATOM 1603 C C . LEU A 1 204 ? 17.791 56.568 -29.735 1.00 77.61 199 LEU A C 1
ATOM 1604 O O . LEU A 1 204 ? 17.007 55.914 -29.044 1.00 77.67 199 LEU A O 1
ATOM 1609 N N . GLY A 1 205 ? 17.873 57.895 -29.687 1.00 86.75 200 GLY A N 1
ATOM 1610 C CA . GLY A 1 205 ? 17.004 58.687 -28.837 1.00 89.73 200 GLY A CA 1
ATOM 1611 C C . GLY A 1 205 ? 17.250 58.470 -27.357 1.00 90.40 200 GLY A C 1
ATOM 1612 O O . GLY A 1 205 ? 18.385 58.248 -26.931 1.00 89.76 200 GLY A O 1
ATOM 1613 N N . ASN A 1 206 ? 16.177 58.530 -26.574 1.00 87.79 201 ASN A N 1
ATOM 1614 C CA . ASN A 1 206 ? 16.269 58.377 -25.128 1.00 89.30 201 ASN A CA 1
ATOM 1615 C C . ASN A 1 206 ? 15.992 56.949 -24.665 1.00 87.53 201 ASN A C 1
ATOM 1616 O O . ASN A 1 206 ? 14.904 56.646 -24.174 1.00 88.48 201 ASN A O 1
ATOM 1618 N N . LEU A 1 207 ? 16.979 56.074 -24.827 1.00 77.58 202 LEU A N 1
ATOM 1619 C CA . LEU A 1 207 ? 16.886 54.721 -24.297 1.00 75.42 202 LEU A CA 1
ATOM 1620 C C . LEU A 1 207 ? 17.219 54.734 -22.812 1.00 76.53 202 LEU A C 1
ATOM 1621 O O . LEU A 1 207 ? 18.124 55.448 -22.384 1.00 77.54 202 LEU A O 1
ATOM 1626 N N . ASP A 1 208 ? 16.486 53.951 -22.027 1.00 75.73 203 ASP A N 1
ATOM 1627 C CA . ASP A 1 208 ? 16.740 53.868 -20.595 1.00 76.60 203 ASP A CA 1
ATOM 1628 C C . ASP A 1 208 ? 18.050 53.127 -20.330 1.00 74.55 203 ASP A C 1
ATOM 1629 O O . ASP A 1 208 ? 18.147 51.919 -20.552 1.00 71.76 203 ASP A O 1
ATOM 1634 N N . LEU A 1 209 ? 19.055 53.861 -19.861 1.00 90.99 204 LEU A N 1
ATOM 1635 C CA . LEU A 1 209 ? 20.367 53.280 -19.596 1.00 88.88 204 LEU A CA 1
ATOM 1636 C C . LEU A 1 209 ? 20.505 52.851 -18.138 1.00 89.25 204 LEU A C 1
ATOM 1637 O O . LEU A 1 209 ? 21.601 52.881 -17.572 1.00 88.89 204 LEU A O 1
ATOM 1642 N N . THR A 1 210 ? 19.387 52.458 -17.534 1.00 82.11 205 THR A N 1
ATOM 1643 C CA . THR A 1 210 ? 19.387 51.954 -16.166 1.00 81.76 205 THR A CA 1
ATOM 1644 C C . THR A 1 210 ? 20.026 50.569 -16.108 1.00 77.71 205 THR A C 1
ATOM 1645 O O . THR A 1 210 ? 19.873 49.762 -17.029 1.00 75.44 205 THR A O 1
ATOM 1649 N N . GLY A 1 211 ? 20.762 50.309 -15.032 1.00 69.12 206 GLY A N 1
ATOM 1650 C CA . GLY A 1 211 ? 21.304 48.990 -14.782 1.00 65.05 206 GLY A CA 1
ATOM 1651 C C . GLY A 1 211 ? 22.528 48.645 -15.602 1.00 61.95 206 GLY A C 1
ATOM 1652 O O . GLY A 1 211 ? 22.699 47.499 -16.005 1.00 59.03 206 GLY A O 1
ATOM 1653 N N . GLN A 1 212 ? 23.381 49.633 -15.852 1.00 55.74 207 GLN A N 1
ATOM 1654 C CA . GLN A 1 212 ? 24.673 49.370 -16.471 1.00 54.58 207 GLN A CA 1
ATOM 1655 C C . GLN A 1 212 ? 25.642 48.921 -15.388 1.00 53.83 207 GLN A C 1
ATOM 1656 O O . GLN A 1 212 ? 25.487 49.292 -14.226 1.00 55.02 207 GLN A O 1
ATOM 1662 N N . LYS A 1 213 ? 26.626 48.108 -15.758 1.00 71.04 208 LYS A N 1
ATOM 1663 C CA . LYS A 1 213 ? 27.618 47.645 -14.790 1.00 70.55 208 LYS A CA 1
ATOM 1664 C C . LYS A 1 213 ? 28.854 48.532 -14.824 1.00 73.45 208 LYS A C 1
ATOM 1665 O O . LYS A 1 213 ? 28.757 49.744 -14.629 1.00 75.97 208 LYS A O 1
ATOM 1671 N N . GLY B 2 5 ? -6.054 40.737 -34.092 1.00 57.11 249 GLY B N 1
ATOM 1672 C CA . GLY B 2 5 ? -5.022 40.732 -35.110 1.00 56.59 249 GLY B CA 1
ATOM 1673 C C . GLY B 2 5 ? -3.651 40.401 -34.552 1.00 56.39 249 GLY B C 1
ATOM 1674 O O . GLY B 2 5 ? -2.633 40.719 -35.165 1.00 56.67 249 GLY B O 1
ATOM 1675 N N . ASP B 2 6 ? -3.622 39.760 -33.388 1.00 45.60 250 ASP B N 1
ATOM 1676 C CA . ASP B 2 6 ? -2.369 39.378 -32.748 1.00 46.08 250 ASP B CA 1
ATOM 1677 C C . ASP B 2 6 ? -1.625 38.302 -33.534 1.00 43.22 250 ASP B C 1
ATOM 1678 O O . ASP B 2 6 ? -2.225 37.332 -33.991 1.00 41.23 250 ASP B O 1
ATOM 1683 N N . VAL B 2 7 ? -0.311 38.473 -33.663 1.00 39.36 251 VAL B N 1
ATOM 1684 C CA . VAL B 2 7 ? 0.527 37.514 -34.373 1.00 37.48 251 VAL B CA 1
ATOM 1685 C C . VAL B 2 7 ? 1.319 36.667 -33.380 1.00 36.35 251 VAL B C 1
ATOM 1686 O O . VAL B 2 7 ? 1.911 37.188 -32.433 1.00 38.56 251 VAL B O 1
ATOM 1690 N N . CYS B 2 8 ? 1.323 35.358 -33.597 1.00 31.02 252 CYS B N 1
ATOM 1691 C CA . CYS B 2 8 ? 2.024 34.435 -32.707 1.00 30.48 252 CYS B CA 1
ATOM 1692 C C . CYS B 2 8 ? 3.534 34.657 -32.726 1.00 31.06 252 CYS B C 1
ATOM 1693 O O . CYS B 2 8 ? 4.153 34.664 -33.794 1.00 31.11 252 CYS B O 1
ATOM 1696 N N . PHE B 2 9 ? 4.124 34.815 -31.543 1.00 33.00 253 PHE B N 1
ATOM 1697 C CA . PHE B 2 9 ? 5.563 35.008 -31.439 1.00 33.79 253 PHE B CA 1
ATOM 1698 C C . PHE B 2 9 ? 6.320 33.802 -31.972 1.00 33.30 253 PHE B C 1
ATOM 1699 O O . PHE B 2 9 ? 7.427 33.929 -32.492 1.00 33.59 253 PHE B O 1
ATOM 1707 N N . HIS B 2 10 ? 5.722 32.625 -31.847 1.00 34.63 254 HIS B N 1
ATOM 1708 C CA . HIS B 2 10 ? 6.386 31.416 -32.300 1.00 33.97 254 HIS B CA 1
ATOM 1709 C C . HIS B 2 10 ? 6.236 31.178 -33.809 1.00 34.89 254 HIS B C 1
ATOM 1710 O O . HIS B 2 10 ? 7.222 31.154 -34.541 1.00 34.75 254 HIS B O 1
ATOM 1717 N N . CYS B 2 11 ? 5.009 30.985 -34.274 1.00 31.23 255 CYS B N 1
ATOM 1718 C CA . CYS B 2 11 ? 4.822 30.562 -35.661 1.00 32.11 255 CYS B CA 1
ATOM 1719 C C . CYS B 2 11 ? 4.669 31.735 -36.635 1.00 31.65 255 CYS B C 1
ATOM 1720 O O . CYS B 2 11 ? 4.639 31.528 -37.855 1.00 32.00 255 CYS B O 1
ATOM 1723 N N . ASN B 2 12 ? 4.573 32.951 -36.098 1.00 33.46 256 ASN B N 1
ATOM 1724 C CA . ASN B 2 12 ? 4.563 34.169 -36.904 1.00 34.23 256 ASN B CA 1
ATOM 1725 C C . ASN B 2 12 ? 3.355 34.240 -37.840 1.00 34.29 256 ASN B C 1
ATOM 1726 O O . ASN B 2 12 ? 3.422 34.823 -38.921 1.00 34.84 256 ASN B O 1
ATOM 1731 N N . ARG B 2 13 ? 2.249 33.647 -37.408 1.00 34.70 257 ARG B N 1
ATOM 1732 C CA . ARG B 2 13 ? 0.995 33.724 -38.148 1.00 35.1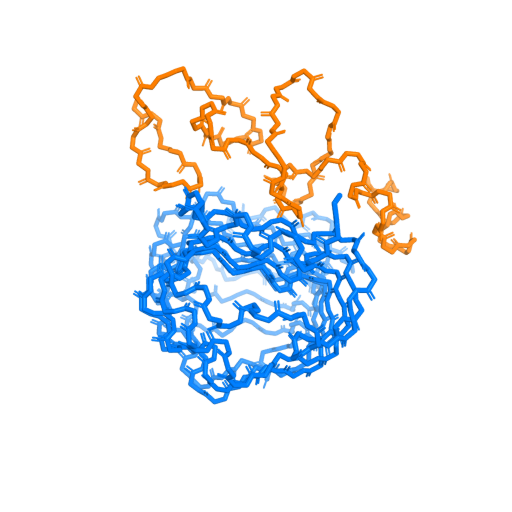6 257 ARG B CA 1
ATOM 1733 C C . ARG B 2 13 ? -0.044 34.422 -37.297 1.00 35.04 257 ARG B C 1
ATOM 1734 O O . ARG B 2 13 ? 0.064 34.433 -36.071 1.00 34.69 257 ARG B O 1
ATOM 1742 N N . VAL B 2 14 ? -1.043 35.017 -37.943 1.00 35.85 258 VAL B N 1
ATOM 1743 C CA . VAL B 2 14 ? -2.167 35.581 -37.205 1.00 35.82 258 VAL B CA 1
ATOM 1744 C C . VAL B 2 14 ? -2.855 34.467 -36.434 1.00 34.75 258 VAL B C 1
ATOM 1745 O O . VAL B 2 14 ? -3.196 33.424 -36.998 1.00 34.61 258 VAL B O 1
ATOM 1749 N N . ILE B 2 15 ? -3.040 34.688 -35.138 1.00 31.05 259 ILE B N 1
ATOM 1750 C CA . ILE B 2 15 ? -3.632 33.682 -34.271 1.00 30.00 259 ILE B CA 1
ATOM 1751 C C . ILE B 2 15 ? -5.117 33.524 -34.581 1.00 30.06 259 ILE B C 1
ATOM 1752 O O . ILE B 2 15 ? -5.869 34.496 -34.521 1.00 31.32 259 ILE B O 1
ATOM 1757 N N . GLU B 2 16 ? -5.522 32.303 -34.926 1.00 31.94 260 GLU B N 1
ATOM 1758 C CA . GLU B 2 16 ? -6.901 32.032 -35.331 1.00 31.80 260 GLU B CA 1
ATOM 1759 C C . GLU B 2 16 ? -7.793 31.633 -34.167 1.00 31.37 260 GLU B C 1
ATOM 1760 O O . GLU B 2 16 ? -8.993 31.947 -34.158 1.00 31.06 260 GLU B O 1
ATOM 1766 N N . GLY B 2 17 ? -7.215 30.913 -33.209 1.00 29.79 261 GLY B N 1
ATOM 1767 C CA . GLY B 2 17 ? -7.933 30.487 -32.019 1.00 28.99 261 GLY B CA 1
ATOM 1768 C C . GLY B 2 17 ? -7.811 31.506 -30.903 1.00 29.00 261 GLY B C 1
ATOM 1769 O O . GLY B 2 17 ? -7.699 32.702 -31.159 1.00 30.24 261 GLY B O 1
ATOM 1770 N N . ASP B 2 18 ? -7.849 31.036 -29.661 1.00 29.21 262 ASP B N 1
ATOM 1771 C CA . ASP B 2 18 ? -7.700 31.918 -28.516 1.00 30.17 262 ASP B CA 1
ATOM 1772 C C . ASP B 2 18 ? -6.274 32.448 -28.460 1.00 31.27 262 ASP B C 1
ATOM 1773 O O . ASP B 2 18 ? -5.339 31.754 -28.855 1.00 30.55 262 ASP B O 1
ATOM 1778 N N . VAL B 2 19 ? -6.112 33.666 -27.959 1.00 30.67 263 VAL B N 1
ATOM 1779 C CA . VAL B 2 19 ? -4.785 34.265 -27.856 1.00 30.37 263 VAL B CA 1
ATOM 1780 C C . VAL B 2 19 ? -4.217 34.082 -26.462 1.00 30.62 263 VAL B C 1
ATOM 1781 O O . VAL B 2 19 ? -4.872 34.426 -25.478 1.00 31.25 263 VAL B O 1
ATOM 1785 N N . VAL B 2 20 ? -3.011 33.523 -26.370 1.00 31.79 264 VAL B N 1
ATOM 1786 C CA . VAL B 2 20 ? -2.295 33.496 -25.098 1.00 31.77 264 VAL B CA 1
ATOM 1787 C C . VAL B 2 20 ? -1.444 34.761 -24.996 1.00 32.44 264 VAL B C 1
ATOM 1788 O O . VAL B 2 20 ? -0.534 34.962 -25.803 1.00 31.95 264 VAL B O 1
ATOM 1792 N N . SER B 2 21 ? -1.756 35.622 -24.028 1.00 33.92 265 SER B N 1
ATOM 1793 C CA . SER B 2 21 ? -1.018 36.874 -23.839 1.00 34.61 265 SER B CA 1
ATOM 1794 C C . SER B 2 21 ? -0.122 36.802 -22.629 1.00 34.92 265 SER B C 1
ATOM 1795 O O . SER B 2 21 ? -0.592 36.578 -21.517 1.00 35.09 265 SER B O 1
ATOM 1798 N N . ALA B 2 22 ? 1.172 37.005 -22.847 1.00 31.44 266 ALA B N 1
ATOM 1799 C CA . ALA B 2 22 ? 2.132 37.004 -21.761 1.00 30.96 266 ALA B CA 1
ATOM 1800 C C . ALA B 2 22 ? 3.389 37.684 -22.234 1.00 31.01 266 ALA B C 1
ATOM 1801 O O . ALA B 2 22 ? 3.731 37.591 -23.412 1.00 30.61 266 ALA B O 1
ATOM 1803 N N . LEU B 2 23 ? 4.060 38.375 -21.320 1.00 31.94 267 LEU B N 1
ATOM 1804 C CA . LEU B 2 23 ? 5.385 38.916 -21.585 1.00 32.22 267 LEU B CA 1
ATOM 1805 C C . LEU B 2 23 ? 5.383 39.883 -22.767 1.00 32.26 267 LEU B C 1
ATOM 1806 O O . LEU B 2 23 ? 6.344 39.926 -23.555 1.00 31.31 267 LEU B O 1
ATOM 1811 N N . ASN B 2 24 ? 4.301 40.654 -22.870 1.00 36.87 268 ASN B N 1
ATOM 1812 C CA . ASN B 2 24 ? 4.100 41.636 -23.931 1.00 36.93 268 ASN B CA 1
ATOM 1813 C C . ASN B 2 24 ? 4.082 41.014 -25.320 1.00 36.34 268 ASN B C 1
ATOM 1814 O O . ASN B 2 24 ? 4.306 41.698 -26.317 1.00 36.25 268 ASN B O 1
ATOM 1819 N N . LYS B 2 25 ? 3.815 39.715 -25.381 1.00 30.92 269 LYS B N 1
ATOM 1820 C CA . LYS B 2 25 ? 3.718 39.026 -26.652 1.00 30.29 269 LYS B CA 1
ATOM 1821 C C . LYS B 2 25 ? 2.460 38.156 -26.704 1.00 30.28 269 LYS B C 1
ATOM 1822 O O . LYS B 2 25 ? 1.689 38.100 -25.739 1.00 31.26 269 LYS B O 1
ATOM 1828 N N . ALA B 2 26 ? 2.246 37.510 -27.845 1.00 32.19 270 ALA B N 1
ATOM 1829 C CA . ALA B 2 26 ? 1.069 36.678 -28.057 1.00 32.35 270 ALA B CA 1
ATOM 1830 C C . ALA B 2 26 ? 1.457 35.337 -28.680 1.00 32.23 270 ALA B C 1
ATOM 1831 O O . ALA B 2 26 ? 2.370 35.266 -29.513 1.00 31.14 270 ALA B O 1
ATOM 1833 N N . TRP B 2 27 ? 0.777 34.272 -28.262 1.00 30.03 271 TRP B N 1
ATOM 1834 C CA . TRP B 2 27 ? 0.993 32.941 -28.823 1.00 29.76 271 TRP B CA 1
ATOM 1835 C C . TRP B 2 27 ? -0.330 32.263 -29.131 1.00 30.35 271 TRP B C 1
ATOM 1836 O O . TRP B 2 27 ? -1.319 32.489 -28.430 1.00 30.87 271 TRP B O 1
ATOM 1847 N N . CYS B 2 28 ? -0.332 31.407 -30.151 1.00 28.21 272 CYS B N 1
ATOM 1848 C CA . CYS B 2 28 ? -1.390 30.410 -30.307 1.00 28.68 272 CYS B CA 1
ATOM 1849 C C . CYS B 2 28 ? -1.398 29.517 -29.072 1.00 29.72 272 CYS B C 1
ATOM 1850 O O . CYS B 2 28 ? -0.354 29.279 -28.468 1.00 29.03 272 CYS B O 1
ATOM 1853 N N . VAL B 2 29 ? -2.565 28.996 -28.717 1.00 27.25 273 VAL B N 1
ATOM 1854 C CA . VAL B 2 29 ? -2.671 28.103 -27.574 1.00 27.13 273 VAL B CA 1
ATOM 1855 C C . VAL B 2 29 ? -1.745 26.902 -27.735 1.00 26.66 273 VAL B C 1
ATOM 1856 O O . VAL B 2 29 ? -1.055 26.504 -26.783 1.00 27.10 273 VAL B O 1
ATOM 1860 N N . ASN B 2 30 ? -1.661 26.369 -28.949 1.00 32.14 274 ASN B N 1
ATOM 1861 C CA . ASN B 2 30 ? -0.824 25.197 -29.164 1.00 32.56 274 ASN B CA 1
ATOM 1862 C C . ASN B 2 30 ? 0.610 25.531 -29.555 1.00 32.07 274 ASN B C 1
ATOM 1863 O O . ASN B 2 30 ? 1.391 24.630 -29.859 1.00 32.24 274 ASN B O 1
ATOM 1868 N N . CYS B 2 31 ? 0.964 26.813 -29.496 1.00 30.03 275 CYS B N 1
ATOM 1869 C CA . CYS B 2 31 ? 2.348 27.233 -29.726 1.00 29.33 275 CYS B CA 1
ATOM 1870 C C . CYS B 2 31 ? 3.036 27.627 -28.426 1.00 30.01 275 CYS B C 1
ATOM 1871 O O . CYS B 2 31 ? 4.266 27.541 -28.320 1.00 30.04 275 CYS B O 1
ATOM 1874 N N . PHE B 2 32 ? 2.256 28.068 -27.441 1.00 29.02 276 PHE B N 1
ATOM 1875 C CA . PHE B 2 32 ? 2.838 28.550 -26.189 1.00 28.49 276 PHE B CA 1
ATOM 1876 C C . PHE B 2 32 ? 3.573 27.406 -25.501 1.00 28.97 276 PHE B C 1
ATOM 1877 O O . PHE B 2 32 ? 3.009 26.341 -25.252 1.00 28.99 276 PHE B O 1
ATOM 1885 N N . ALA B 2 33 ? 4.856 27.622 -25.227 1.00 25.43 277 ALA B N 1
ATOM 1886 C CA . ALA B 2 33 ? 5.701 26.535 -24.788 1.00 25.14 277 ALA B CA 1
ATOM 1887 C C . ALA B 2 33 ? 6.939 27.087 -24.130 1.00 24.30 277 ALA B C 1
ATOM 1888 O O . ALA B 2 33 ? 7.312 28.237 -24.357 1.00 24.00 277 ALA B O 1
ATOM 1890 N N . CYS B 2 34 ? 7.573 26.251 -23.324 1.00 23.37 278 CYS B N 1
ATOM 1891 C CA . CYS B 2 34 ? 8.834 26.610 -22.704 1.00 22.62 278 CYS B CA 1
ATOM 1892 C C . CYS B 2 34 ? 9.888 26.937 -23.766 1.00 22.07 278 CYS B C 1
ATOM 1893 O O . CYS B 2 34 ? 10.073 26.175 -24.711 1.00 22.06 278 CYS B O 1
ATOM 1896 N N . SER B 2 35 ? 10.574 28.070 -23.616 1.00 24.59 279 SER B N 1
ATOM 1897 C CA . SER B 2 35 ? 11.572 28.479 -24.598 1.00 24.59 279 SER B CA 1
ATOM 1898 C C . SER B 2 35 ? 12.845 27.631 -24.536 1.00 24.82 279 SER B C 1
ATOM 1899 O O . SER B 2 35 ? 13.649 27.647 -25.472 1.00 23.86 279 SER B O 1
ATOM 1902 N N . THR B 2 36 ? 13.041 26.895 -23.446 1.00 23.66 280 THR B N 1
ATOM 1903 C CA . THR B 2 36 ? 14.278 26.135 -23.311 1.00 23.10 280 THR B CA 1
ATOM 1904 C C . THR B 2 36 ? 14.117 24.612 -23.466 1.00 23.58 280 THR B C 1
ATOM 1905 O O . THR B 2 36 ? 15.104 23.929 -23.740 1.00 22.92 280 THR B O 1
ATOM 1909 N N . CYS B 2 37 ? 12.904 24.072 -23.341 1.00 24.41 281 CYS B N 1
ATOM 1910 C CA . CYS B 2 37 ? 12.702 22.636 -23.609 1.00 24.79 281 CYS B CA 1
ATOM 1911 C C . CYS B 2 37 ? 11.535 22.372 -24.551 1.00 25.33 281 CYS B C 1
ATOM 1912 O O . CYS B 2 37 ? 11.268 21.220 -24.913 1.00 25.86 281 CYS B O 1
ATOM 1915 N N . ASN B 2 38 ? 10.837 23.441 -24.926 1.00 28.06 282 ASN B N 1
ATOM 1916 C CA . ASN B 2 38 ? 9.704 23.395 -25.856 1.00 28.93 282 ASN B CA 1
ATOM 1917 C C . ASN B 2 38 ? 8.504 22.584 -25.363 1.00 30.13 282 ASN B C 1
ATOM 1918 O O . ASN B 2 38 ? 7.637 22.216 -26.159 1.00 30.31 282 ASN B O 1
ATOM 1923 N N . THR B 2 39 ? 8.440 22.310 -24.062 1.00 26.38 283 THR B N 1
ATOM 1924 C CA A THR B 2 39 ? 7.279 21.624 -23.500 0.49 26.75 283 THR B CA 1
ATOM 1925 C CA B THR B 2 39 ? 7.278 21.619 -23.514 0.51 26.75 283 THR B CA 1
ATOM 1926 C C . THR B 2 39 ? 6.102 22.588 -23.524 1.00 28.36 283 THR B C 1
ATOM 1927 O O . THR B 2 39 ? 6.258 23.774 -23.242 1.00 28.13 283 THR B O 1
ATOM 1934 N N . LYS B 2 40 ? 4.928 22.089 -23.894 1.00 31.30 284 LYS B N 1
ATOM 1935 C CA . LYS B 2 40 ? 3.758 22.946 -23.991 1.00 32.04 284 LYS B CA 1
ATOM 1936 C C . LYS B 2 40 ? 3.398 23.537 -22.636 1.00 32.60 284 LYS B C 1
ATOM 1937 O O . LYS B 2 40 ? 3.471 22.856 -21.611 1.00 33.38 284 LYS B O 1
ATOM 1943 N N . LEU B 2 41 ? 3.043 24.815 -22.633 1.00 29.27 285 LEU B N 1
ATOM 1944 C CA . LEU B 2 41 ? 2.636 25.495 -21.408 1.00 30.24 285 LEU B CA 1
ATOM 1945 C C . LEU B 2 41 ? 1.265 26.140 -21.545 1.00 31.76 285 LEU B C 1
ATOM 1946 O O . LEU B 2 41 ? 0.793 26.386 -22.653 1.00 31.45 285 LEU B O 1
ATOM 1951 N N . THR B 2 42 ? 0.632 26.397 -20.404 1.00 34.54 286 THR B N 1
ATOM 1952 C CA . THR B 2 42 ? -0.511 27.299 -20.333 1.00 35.79 286 THR B CA 1
ATOM 1953 C C . THR B 2 42 ? -0.183 28.352 -19.281 1.00 35.65 286 THR B C 1
ATOM 1954 O O . THR B 2 42 ? 0.824 28.237 -18.580 1.00 35.43 286 THR B O 1
ATOM 1958 N N . LEU B 2 43 ? -1.022 29.373 -19.154 1.00 38.65 287 LEU B N 1
ATOM 1959 C CA . LEU B 2 43 ? -0.770 30.403 -18.154 1.00 39.48 287 LEU B CA 1
ATOM 1960 C C . LEU B 2 43 ? -1.017 29.880 -16.738 1.00 41.04 287 LEU B C 1
ATOM 1961 O O . LEU B 2 43 ? -0.701 30.556 -15.760 1.00 41.63 287 LEU B O 1
ATOM 1966 N N . LYS B 2 44 ? -1.570 28.678 -16.623 1.00 46.87 288 LYS B N 1
ATOM 1967 C CA . LYS B 2 44 ? -1.748 28.069 -15.309 1.00 48.24 288 LYS B CA 1
ATOM 1968 C C . LYS B 2 44 ? -0.492 27.311 -14.853 1.00 47.98 288 LYS B C 1
ATOM 1969 O O . LYS B 2 44 ? -0.358 26.985 -13.674 1.00 49.38 288 LYS B O 1
ATOM 1975 N N . ASN B 2 45 ? 0.417 27.026 -15.780 1.00 43.82 289 ASN B N 1
ATOM 1976 C CA . ASN B 2 45 ? 1.687 26.393 -15.425 1.00 42.99 289 ASN B CA 1
ATOM 1977 C C . ASN B 2 45 ? 2.633 27.365 -14.735 1.00 42.14 289 ASN B C 1
ATOM 1978 O O . ASN B 2 45 ? 2.570 28.579 -14.958 1.00 41.87 289 ASN B O 1
ATOM 1983 N N . LYS B 2 46 ? 3.530 26.812 -13.921 1.00 42.36 290 LYS B N 1
ATOM 1984 C CA . LYS B 2 46 ? 4.625 27.572 -13.327 1.00 41.81 290 LYS B CA 1
ATOM 1985 C C . LYS B 2 46 ? 5.750 27.819 -14.319 1.00 39.49 290 LYS B C 1
ATOM 1986 O O . LYS B 2 46 ? 6.364 26.873 -14.851 1.00 38.70 290 LYS B O 1
ATOM 1992 N N . PHE B 2 47 ? 6.025 29.093 -14.579 1.00 34.71 291 PHE B N 1
ATOM 1993 C CA . PHE B 2 47 ? 7.168 29.436 -15.401 1.00 32.49 291 PHE B CA 1
ATOM 1994 C C . PHE B 2 47 ? 7.750 30.775 -14.995 1.00 32.69 291 PHE B C 1
ATOM 1995 O O . PHE B 2 47 ? 7.111 31.568 -14.295 1.00 33.35 291 PHE B O 1
ATOM 2003 N N . VAL B 2 48 ? 8.994 31.003 -15.396 1.00 28.34 292 VAL B N 1
ATOM 2004 C CA . VAL B 2 48 ? 9.658 32.254 -15.076 1.00 28.35 292 VAL B CA 1
ATOM 2005 C C . VAL B 2 48 ? 9.913 33.030 -16.358 1.00 27.71 292 VAL B C 1
ATOM 2006 O O . VAL B 2 48 ? 9.828 32.483 -17.463 1.00 27.29 292 VAL B O 1
ATOM 2010 N N . GLU B 2 49 ? 10.196 34.317 -16.197 1.00 30.80 293 GLU B N 1
ATOM 2011 C CA . GLU B 2 49 ? 10.532 35.186 -17.308 1.00 29.98 293 GLU B CA 1
ATOM 2012 C C . GLU B 2 49 ? 12.060 35.268 -17.435 1.00 30.03 293 GLU B C 1
ATOM 2013 O O . GLU B 2 49 ? 12.763 35.550 -16.463 1.00 30.75 293 GLU B O 1
ATOM 2019 N N . PHE B 2 50 ? 12.559 34.990 -18.632 1.00 24.69 294 PHE B N 1
ATOM 2020 C CA . PHE B 2 50 ? 13.989 35.067 -18.933 1.00 24.27 294 PHE B CA 1
ATOM 2021 C C . PHE B 2 50 ? 14.125 35.789 -20.260 1.00 23.51 294 PHE B C 1
ATOM 2022 O O . PHE B 2 50 ? 13.756 35.247 -21.303 1.00 22.71 294 PHE B O 1
ATOM 2030 N N . ASP B 2 51 ? 14.624 37.025 -20.214 1.00 27.24 295 ASP B N 1
ATOM 2031 C CA . ASP B 2 51 ? 14.665 37.902 -21.388 1.00 25.63 295 ASP B CA 1
ATOM 2032 C C . ASP B 2 51 ? 13.320 37.909 -22.104 1.00 26.05 295 ASP B C 1
ATOM 2033 O O . ASP B 2 51 ? 13.243 37.815 -23.329 1.00 24.98 295 ASP B O 1
ATOM 2038 N N . MET B 2 52 ? 12.277 37.986 -21.288 1.00 28.12 296 MET B N 1
ATOM 2039 C CA . MET B 2 52 ? 10.883 38.077 -21.720 1.00 28.38 296 MET B CA 1
ATOM 2040 C C . MET B 2 52 ? 10.424 36.871 -22.531 1.00 28.75 296 MET B C 1
ATOM 2041 O O . MET B 2 52 ? 9.506 36.971 -23.355 1.00 28.15 296 MET B O 1
ATOM 2046 N N . LYS B 2 53 ? 11.065 35.732 -22.265 1.00 25.84 297 LYS B N 1
ATOM 2047 C CA A LYS B 2 53 ? 10.627 34.427 -22.768 0.56 24.84 297 LYS B CA 1
ATOM 2048 C CA B LYS B 2 53 ? 10.594 34.445 -22.764 0.44 24.87 297 LYS B CA 1
ATOM 2049 C C . LYS B 2 53 ? 10.172 33.562 -21.602 1.00 24.79 297 LYS B C 1
ATOM 2050 O O . LYS B 2 53 ? 10.724 33.663 -20.509 1.00 24.91 297 LYS B O 1
ATOM 2061 N N . PRO B 2 54 ? 9.197 32.681 -21.839 1.00 24.31 298 PRO B N 1
ATOM 2062 C CA . PRO B 2 54 ? 8.801 31.792 -20.745 1.00 24.80 298 PRO B CA 1
ATOM 2063 C C . PRO B 2 54 ? 9.787 30.641 -20.588 1.00 23.57 298 PRO B C 1
ATOM 2064 O O . PRO B 2 54 ? 10.222 30.049 -21.582 1.00 23.20 298 PRO B O 1
ATOM 2068 N N . VAL B 2 55 ? 10.154 30.344 -19.343 1.00 21.84 299 VAL B N 1
ATOM 2069 C CA . VAL B 2 55 ? 11.012 29.207 -19.032 1.00 21.46 299 VAL B CA 1
ATOM 2070 C C . VAL B 2 55 ? 10.321 28.408 -17.932 1.00 22.38 299 VAL B C 1
ATOM 2071 O O . VAL B 2 55 ? 10.021 28.951 -16.865 1.00 23.28 299 VAL B O 1
ATOM 2075 N N . CYS B 2 56 ? 10.042 27.131 -18.179 1.00 22.05 300 CYS B N 1
ATOM 2076 C CA . CYS B 2 56 ? 9.313 26.338 -17.193 1.00 23.16 300 CYS B CA 1
ATOM 2077 C C . CYS B 2 56 ? 10.159 26.149 -15.925 1.00 23.90 300 CYS B C 1
ATOM 2078 O O . CYS B 2 56 ? 11.385 26.277 -15.954 1.00 23.00 300 CYS B O 1
ATOM 2081 N N . LYS B 2 57 ? 9.497 25.867 -14.803 1.00 27.33 301 LYS B N 1
ATOM 2082 C CA . LYS B 2 57 ? 10.208 25.744 -13.535 1.00 27.87 301 LYS B CA 1
ATOM 2083 C C . LYS B 2 57 ? 11.321 24.695 -13.562 1.00 27.70 301 LYS B C 1
ATOM 2084 O O . LYS B 2 57 ? 12.414 24.929 -13.027 1.00 27.51 301 LYS B O 1
ATOM 2090 N N . LYS B 2 58 ? 11.048 23.552 -14.194 1.00 27.26 302 LYS B N 1
ATOM 2091 C CA . LYS B 2 58 ? 12.023 22.464 -14.222 1.00 28.00 302 LYS B CA 1
ATOM 2092 C C . LYS B 2 58 ? 13.264 22.903 -14.988 1.00 26.87 302 LYS B C 1
ATOM 2093 O O . LYS B 2 58 ? 14.390 22.592 -14.593 1.00 27.13 302 LYS B O 1
ATOM 2099 N N . CYS B 2 59 ? 13.073 23.639 -16.080 1.00 23.00 303 CYS B N 1
ATOM 2100 C CA . CYS B 2 59 ? 14.224 24.146 -16.821 1.00 22.16 303 CYS B CA 1
ATOM 2101 C C . CYS B 2 59 ? 14.996 25.190 -16.024 1.00 22.09 303 CYS B C 1
ATOM 2102 O O . CYS B 2 59 ? 16.228 25.204 -16.034 1.00 22.44 303 CYS B O 1
ATOM 2105 N N . TYR B 2 60 ? 14.281 26.081 -15.348 1.00 24.29 304 TYR B N 1
ATOM 2106 C CA . TYR B 2 60 ? 14.967 27.168 -14.658 1.00 24.30 304 TYR B CA 1
ATOM 2107 C C . TYR B 2 60 ? 15.893 26.618 -13.560 1.00 25.34 304 TYR B C 1
ATOM 2108 O O . TYR B 2 60 ? 16.984 27.148 -13.336 1.00 25.06 304 TYR B O 1
ATOM 2117 N N . GLU B 2 61 ? 15.468 25.538 -12.911 1.00 28.11 305 GLU B N 1
ATOM 2118 C CA . GLU B 2 61 ? 16.295 24.887 -11.892 1.00 28.61 305 GLU B CA 1
ATOM 2119 C C . GLU B 2 61 ? 17.641 24.420 -12.436 1.00 28.63 305 GLU B C 1
ATOM 2120 O O . GLU B 2 61 ? 18.616 24.313 -11.679 1.00 28.53 305 GLU B O 1
ATOM 2126 N N . LYS B 2 62 ? 17.705 24.141 -13.734 1.00 25.40 306 LYS B N 1
ATOM 2127 C CA . LYS B 2 62 ? 18.938 23.647 -14.341 1.00 24.52 306 LYS B CA 1
ATOM 2128 C C . LYS B 2 62 ? 19.893 24.769 -14.755 1.00 23.47 306 LYS B C 1
ATOM 2129 O O . LYS B 2 62 ? 20.993 24.500 -15.239 1.00 22.99 306 LYS B O 1
ATOM 2135 N N . PHE B 2 63 ? 19.466 26.018 -14.587 1.00 21.28 307 PHE B N 1
ATOM 2136 C CA . PHE B 2 63 ? 20.313 27.152 -14.962 1.00 20.78 307 PHE B CA 1
ATOM 2137 C C . PHE B 2 63 ? 21.514 27.173 -14.027 1.00 20.69 307 PHE B C 1
ATOM 2138 O O . PHE B 2 63 ? 21.428 26.679 -12.904 1.00 21.14 307 PHE B O 1
ATOM 2146 N N . PRO B 2 64 ? 22.630 27.764 -14.485 1.00 21.87 308 PRO B N 1
ATOM 2147 C CA . PRO B 2 64 ? 23.812 27.891 -13.631 1.00 21.23 308 PRO B CA 1
ATOM 2148 C C . PRO B 2 64 ? 23.493 28.703 -12.392 1.00 22.07 308 PRO B C 1
ATOM 2149 O O . PRO B 2 64 ? 22.771 29.688 -12.471 1.00 22.78 308 PRO B O 1
ATOM 2153 N N . LEU B 2 65 ? 24.046 28.285 -11.267 1.00 21.57 309 LEU B N 1
ATOM 2154 C CA . LEU B 2 65 ? 23.841 28.988 -10.020 1.00 22.54 309 LEU B CA 1
ATOM 2155 C C . LEU B 2 65 ? 24.198 30.470 -10.104 1.00 23.06 309 LEU B C 1
ATOM 2156 O O . LEU B 2 65 ? 23.512 31.315 -9.523 1.00 23.98 309 LEU B O 1
ATOM 2161 N N . GLU B 2 66 ? 25.284 30.798 -10.799 1.00 21.75 310 GLU B N 1
ATOM 2162 C CA . GLU B 2 66 ? 25.717 32.195 -10.814 1.00 22.18 310 GLU B CA 1
ATOM 2163 C C . GLU B 2 66 ? 24.669 33.065 -11.498 1.00 22.97 310 GLU B C 1
ATOM 2164 O O . GLU B 2 66 ? 24.436 34.193 -11.081 1.00 23.83 310 GLU B O 1
ATOM 2170 N N . LEU B 2 67 ? 24.014 32.514 -12.5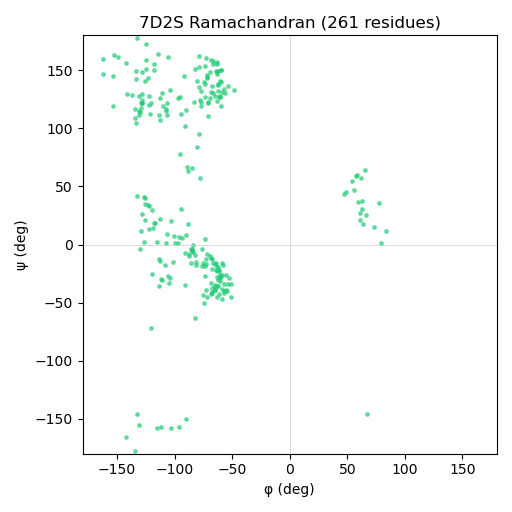20 1.00 20.77 311 LEU B N 1
ATOM 2171 C CA . LEU B 2 67 ? 22.978 33.230 -13.252 1.00 21.01 311 LEU B CA 1
ATOM 2172 C C . LEU B 2 67 ? 21.713 33.357 -12.394 1.00 22.46 311 LEU B C 1
ATOM 2173 O O . LEU B 2 67 ? 21.123 34.430 -12.297 1.00 23.61 311 LEU B O 1
ATOM 2178 N N . LYS B 2 68 ? 21.316 32.263 -11.757 1.00 25.17 312 LYS B N 1
ATOM 2179 C CA . LYS B 2 68 ? 20.148 32.299 -10.881 1.00 26.18 312 LYS B CA 1
ATOM 2180 C C . LYS B 2 68 ? 20.342 33.321 -9.772 1.00 27.45 312 LYS B C 1
ATOM 2181 O O . LYS B 2 68 ? 19.404 34.030 -9.403 1.00 28.89 312 LYS B O 1
ATOM 2187 N N . LYS B 2 69 ? 21.562 33.422 -9.251 1.00 25.43 313 LYS B N 1
ATOM 2188 C CA . LYS B 2 69 ? 21.811 34.382 -8.183 1.00 26.84 313 LYS B CA 1
ATOM 2189 C C . LYS B 2 69 ? 21.692 35.808 -8.694 1.00 28.13 313 LYS B C 1
ATOM 2190 O O . LYS B 2 69 ? 21.141 36.676 -8.007 1.00 29.40 313 LYS B O 1
ATOM 2196 N N . ARG B 2 70 ? 22.211 36.056 -9.896 1.00 27.29 314 ARG B N 1
ATOM 2197 C CA . ARG B 2 70 ? 22.122 37.387 -10.487 1.00 28.19 314 ARG B CA 1
ATOM 2198 C C . ARG B 2 70 ? 20.678 37.776 -10.787 1.00 29.70 314 ARG B C 1
ATOM 2199 O O . ARG B 2 70 ? 20.285 38.927 -10.577 1.00 31.46 314 ARG B O 1
ATOM 2207 N N . LEU B 2 71 ? 19.886 36.819 -11.258 1.00 33.61 315 LEU B N 1
ATOM 2208 C CA . LEU B 2 71 ? 18.512 37.116 -11.667 1.00 34.22 315 LEU B CA 1
ATOM 2209 C C . LEU B 2 71 ? 17.618 37.337 -10.461 1.00 35.85 315 LEU B C 1
ATOM 2210 O O . LEU B 2 71 ? 16.611 38.051 -10.546 1.00 36.93 315 LEU B O 1
ATOM 2215 N N . LYS B 2 72 ? 17.987 36.728 -9.339 1.00 45.88 316 LYS B N 1
ATOM 2216 C CA . LYS B 2 72 ? 17.256 36.926 -8.092 1.00 48.24 316 LYS B CA 1
ATOM 2217 C C . LYS B 2 72 ? 17.551 38.297 -7.486 1.00 50.43 316 LYS B C 1
ATOM 2218 O O . LYS B 2 72 ? 16.632 39.031 -7.141 1.00 52.97 316 LYS B O 1
ATOM 2224 N N . LYS B 2 73 ? 18.834 38.633 -7.355 1.00 54.62 317 LYS B N 1
ATOM 2225 C CA . LYS B 2 73 ? 19.247 39.919 -6.785 1.00 56.32 317 LYS B CA 1
ATOM 2226 C C . LYS B 2 73 ? 18.641 41.080 -7.572 1.00 57.17 317 LYS B C 1
ATOM 2227 O O . LYS B 2 73 ? 18.297 42.123 -7.008 1.00 59.08 317 LYS B O 1
ATOM 2229 N N . LEU B 2 74 ? 18.501 40.872 -8.878 1.00 72.27 318 LEU B N 1
ATOM 2230 C CA . LEU B 2 74 ? 17.852 41.829 -9.767 1.00 72.96 318 LEU B CA 1
ATOM 2231 C C . LEU B 2 74 ? 16.369 41.981 -9.438 1.00 73.94 318 LEU B C 1
ATOM 2232 O O . LEU B 2 74 ? 15.885 43.091 -9.207 1.00 75.86 318 LEU B O 1
#